Protein AF-A0A954G7T2-F1 (afdb_monomer)

Foldseek 3Di:
DDDDDDDDDDDPPPPPPPPPPDDDPVNVVVVCVVVVVVVVVCVPVVVVVVVVVVVVVVVVQQVVLVVLVVVCCVVCVCCAAPAVAVDADPVRHRPCPPVDLKAKEFQQQLLLLVVVVPVCSQFPDDPVDPDDDDTHGYGNSNPPDNVSCCVRFHDPVQKAWQAKDFFPAADPQQFKTAHDQVRQCDPPGPVNRHALVSVLVVLAPPSFFKWKWWAFPVSPDIDIATFGSVQADRVGRMGGRVHHDDPPNRVNGTGMMIIITGRPPGGDMDMYRDD

pLDDT: mean 79.11, std 13.38, range [41.59, 96.44]

Secondary structure (DSSP, 8-state):
---------------------PPPHHHHHHHHHHHHHHHHHHHHHHHHHHHHHHHHHHHHHHHHHHHHHHHHHHH-HIIIII-SS-PBPTTSSBGGGTT-SEEEE-HHHHHHHHTT-SS-TTEE---S-SS---PEEEE-TT--SHHHHHHHHS-GGGEEEEEEE--SEE-TTSSEEE--HHHHTSTT-TT----HHHHHHHHHH-TT-EEEEEEETTSS-EEEEEE-GGGB-TTT-EEE-SSPPPSSSTTSSEEEEEEEEE--S----EEEE--

Structure (mmCIF, N/CA/C/O backbone):
data_AF-A0A954G7T2-F1
#
_entry.id   AF-A0A954G7T2-F1
#
loop_
_atom_site.group_PDB
_atom_site.id
_atom_site.type_symbol
_atom_site.label_atom_id
_atom_site.label_alt_id
_atom_site.label_comp_id
_atom_site.label_asym_id
_atom_site.label_entity_id
_atom_site.label_seq_id
_atom_site.pdbx_PDB_ins_code
_atom_site.Cartn_x
_atom_site.Cartn_y
_atom_site.Cartn_z
_atom_site.occupancy
_atom_site.B_iso_or_equiv
_atom_site.auth_seq_id
_atom_site.auth_comp_id
_atom_site.auth_asym_id
_atom_site.auth_atom_id
_atom_site.pdbx_PDB_model_num
ATOM 1 N N . MET A 1 1 ? -83.497 -25.765 69.767 1.00 42.62 1 MET A N 1
ATOM 2 C CA . MET A 1 1 ? -82.764 -25.225 68.600 1.00 42.62 1 MET A CA 1
ATOM 3 C C . MET A 1 1 ? -81.926 -24.055 69.086 1.00 42.62 1 MET A C 1
ATOM 5 O O . MET A 1 1 ? -82.494 -23.096 69.586 1.00 42.62 1 MET A O 1
ATOM 9 N N . LYS A 1 2 ? -80.597 -24.198 69.088 1.00 41.59 2 LYS A N 1
ATOM 10 C CA . LYS A 1 2 ? -79.655 -23.248 69.698 1.00 41.59 2 LYS A CA 1
ATOM 11 C C . LYS A 1 2 ? -78.834 -22.627 68.569 1.00 41.59 2 LYS A C 1
ATOM 13 O O . LYS A 1 2 ? -78.075 -23.326 67.907 1.00 41.59 2 LYS A O 1
ATOM 18 N N . THR A 1 3 ? -79.068 -21.351 68.300 1.00 44.88 3 THR A N 1
ATOM 19 C CA . THR A 1 3 ? -78.442 -20.581 67.223 1.00 44.88 3 THR A CA 1
ATOM 20 C C . THR A 1 3 ? -76.996 -20.260 67.602 1.00 44.88 3 THR A C 1
ATOM 22 O O . THR A 1 3 ? -76.744 -19.597 68.606 1.00 44.88 3 THR A O 1
ATOM 25 N N . VAL A 1 4 ? -76.038 -20.753 66.816 1.00 52.38 4 VAL A N 1
ATOM 26 C CA . VAL A 1 4 ? -74.609 -20.445 66.958 1.00 52.38 4 VAL A CA 1
ATOM 27 C C . VAL A 1 4 ? -74.318 -19.167 66.171 1.00 52.38 4 VAL A C 1
ATOM 29 O O . VAL A 1 4 ? -74.405 -19.149 64.947 1.00 52.38 4 VAL A O 1
ATOM 32 N N . HIS A 1 5 ? -73.991 -18.083 66.875 1.00 47.28 5 HIS A N 1
ATOM 33 C CA . HIS A 1 5 ? -73.471 -16.849 66.284 1.00 47.28 5 HIS A CA 1
ATOM 34 C C . HIS A 1 5 ? -71.939 -16.907 66.263 1.00 47.28 5 HIS A C 1
ATOM 36 O O . HIS A 1 5 ? -71.280 -16.739 67.289 1.00 47.28 5 HIS A O 1
ATOM 42 N N . LEU A 1 6 ? -71.371 -17.162 65.084 1.00 48.41 6 LEU A N 1
ATOM 43 C CA . LEU A 1 6 ? -69.937 -17.056 64.825 1.00 48.41 6 LEU A CA 1
ATOM 44 C C . LEU A 1 6 ? -69.561 -15.577 64.676 1.00 48.41 6 LEU A C 1
ATOM 46 O O . LEU A 1 6 ? -69.878 -14.934 63.680 1.00 48.41 6 LEU A O 1
ATOM 50 N N . LYS A 1 7 ? -68.871 -15.036 65.683 1.00 48.25 7 LYS A N 1
ATOM 51 C CA . LYS A 1 7 ? -68.245 -13.712 65.628 1.00 48.25 7 LYS A CA 1
ATOM 52 C C . LYS A 1 7 ? -66.913 -13.835 64.883 1.00 48.25 7 LYS A C 1
ATOM 54 O O . LYS A 1 7 ? -65.897 -14.178 65.482 1.00 48.25 7 LYS A O 1
ATOM 59 N N . THR A 1 8 ? -66.907 -13.570 63.580 1.00 54.00 8 THR A N 1
ATOM 60 C CA . THR A 1 8 ? -65.674 -13.422 62.793 1.00 54.00 8 THR A CA 1
ATOM 61 C C . THR A 1 8 ? -64.919 -12.179 63.256 1.00 54.00 8 THR A C 1
ATOM 63 O O . THR A 1 8 ? -65.325 -11.046 62.998 1.00 54.00 8 THR A O 1
ATOM 66 N N . ARG A 1 9 ? -63.818 -12.389 63.983 1.00 44.88 9 ARG A N 1
ATOM 67 C CA . ARG A 1 9 ? -62.862 -11.342 64.350 1.00 44.88 9 ARG A CA 1
ATOM 68 C C . ARG A 1 9 ? -62.017 -11.023 63.115 1.00 44.88 9 ARG A C 1
ATOM 70 O O . ARG A 1 9 ? -61.135 -11.796 62.761 1.00 44.88 9 ARG A O 1
ATOM 77 N N . ILE A 1 10 ? -62.306 -9.906 62.455 1.00 50.78 10 ILE A N 1
ATOM 78 C CA . ILE A 1 10 ? -61.437 -9.344 61.417 1.00 50.78 10 ILE A CA 1
ATOM 79 C C . ILE A 1 10 ? -60.233 -8.736 62.141 1.00 50.78 10 ILE A C 1
ATOM 81 O O . ILE A 1 10 ? -60.340 -7.683 62.767 1.00 50.78 10 ILE A O 1
ATOM 85 N N . THR A 1 11 ? -59.101 -9.432 62.117 1.00 54.56 11 THR A N 1
ATOM 86 C CA . THR A 1 11 ? -57.809 -8.853 62.495 1.00 54.56 11 THR A CA 1
ATOM 87 C C . THR A 1 11 ? -57.348 -7.992 61.316 1.00 54.56 11 THR A C 1
ATOM 89 O O . THR A 1 11 ? -57.251 -8.530 60.212 1.00 54.56 11 THR A O 1
ATOM 92 N N . PRO A 1 12 ? -57.083 -6.683 61.476 1.00 48.34 12 PRO A N 1
ATOM 93 C CA . PRO A 1 12 ? -56.478 -5.913 60.401 1.00 48.34 12 PRO A CA 1
ATOM 94 C C . PRO A 1 12 ? -55.092 -6.499 60.133 1.00 48.34 12 PRO A C 1
ATOM 96 O O . PRO A 1 12 ? -54.294 -6.662 61.058 1.00 48.34 12 PRO A O 1
ATOM 99 N N . ALA A 1 13 ? -54.835 -6.860 58.876 1.00 54.88 13 ALA A N 1
ATOM 100 C CA . ALA A 1 13 ? -53.511 -7.221 58.405 1.00 54.88 13 ALA A CA 1
ATOM 101 C C . ALA A 1 13 ? -52.585 -6.038 58.698 1.00 54.88 13 ALA A C 1
ATOM 103 O O . ALA A 1 13 ? -52.633 -5.010 58.023 1.00 54.88 13 ALA A O 1
ATOM 104 N N . GLY A 1 14 ? -51.804 -6.163 59.771 1.00 49.12 14 GLY A N 1
ATOM 105 C CA . GLY A 1 14 ? -50.733 -5.237 60.073 1.00 49.12 14 GLY A CA 1
ATOM 106 C C . GLY A 1 14 ? -49.831 -5.181 58.853 1.00 49.12 14 GLY A C 1
ATOM 107 O O . GLY A 1 14 ? -49.291 -6.203 58.430 1.00 49.12 14 GLY A O 1
ATOM 108 N N . LEU A 1 15 ? -49.724 -3.990 58.271 1.00 52.75 15 LEU A N 1
ATOM 109 C CA . LEU A 1 15 ? -48.682 -3.638 57.327 1.00 52.75 15 LEU A CA 1
ATOM 110 C C . LEU A 1 15 ? -47.365 -4.093 57.968 1.00 52.75 15 LEU A C 1
ATOM 112 O O . LEU A 1 15 ? -46.945 -3.512 58.970 1.00 52.75 15 LEU A O 1
ATOM 116 N N . LEU A 1 16 ? -46.758 -5.170 57.462 1.00 52.28 16 LEU A N 1
ATOM 117 C CA . LEU A 1 16 ? -45.399 -5.537 57.837 1.00 52.28 16 LEU A CA 1
ATOM 118 C C . LEU A 1 16 ? -44.517 -4.385 57.362 1.00 52.28 16 LEU A C 1
ATOM 120 O O . LEU A 1 16 ? -44.085 -4.341 56.213 1.00 52.28 16 LEU A O 1
ATOM 124 N N . VAL A 1 17 ? -44.309 -3.405 58.240 1.00 61.91 17 VAL A N 1
ATOM 125 C CA . VAL A 1 17 ? -43.246 -2.425 58.100 1.00 61.91 17 VAL A CA 1
ATOM 126 C C . VAL A 1 17 ? -41.976 -3.246 58.201 1.00 61.91 17 VAL A C 1
ATOM 128 O O . VAL A 1 17 ? -41.525 -3.579 59.294 1.00 61.91 17 VAL A O 1
ATOM 131 N N . VAL A 1 18 ? -41.445 -3.644 57.046 1.00 66.94 18 VAL A N 1
ATOM 132 C CA . VAL A 1 18 ? -40.081 -4.146 56.952 1.00 66.94 18 VAL A CA 1
ATOM 133 C C . VAL A 1 18 ? -39.222 -3.045 57.570 1.00 66.94 18 VAL A C 1
ATOM 135 O O . VAL A 1 18 ? -39.246 -1.920 57.054 1.00 66.94 18 VAL A O 1
ATOM 138 N N . PRO A 1 19 ? -38.542 -3.292 58.702 1.00 57.53 19 PRO A N 1
ATOM 139 C CA . PRO A 1 19 ? -37.684 -2.283 59.286 1.00 57.53 19 PRO A CA 1
ATOM 140 C C . PRO A 1 19 ? -36.652 -1.923 58.222 1.00 57.53 19 PRO A C 1
ATOM 142 O O . PRO A 1 19 ? -35.908 -2.780 57.749 1.00 57.53 19 PRO A O 1
ATOM 145 N N . ARG A 1 20 ? -36.651 -0.658 57.791 1.00 62.62 20 ARG A N 1
ATOM 146 C CA . ARG A 1 20 ? -35.566 -0.116 56.979 1.00 62.62 20 ARG A CA 1
ATOM 147 C C . ARG A 1 20 ? -34.357 -0.048 57.899 1.00 62.62 20 ARG A C 1
ATOM 149 O O . ARG A 1 20 ? -34.166 0.942 58.599 1.00 62.62 20 ARG A O 1
ATOM 156 N N . THR A 1 21 ? -33.601 -1.136 57.967 1.00 69.19 21 THR A N 1
ATOM 157 C CA . THR A 1 21 ? -32.281 -1.161 58.585 1.00 69.19 21 THR A CA 1
ATOM 158 C C . THR A 1 21 ? -31.445 -0.100 57.881 1.00 69.19 21 THR A C 1
ATOM 160 O O . THR A 1 21 ? -31.192 -0.190 56.681 1.00 69.19 21 THR A O 1
ATOM 163 N N . GLY A 1 22 ? -31.116 0.971 58.605 1.00 74.56 22 GLY A N 1
ATOM 164 C CA . GLY A 1 22 ? -30.231 2.012 58.103 1.00 74.56 22 GLY A CA 1
ATOM 165 C C . GLY A 1 22 ? -28.867 1.408 57.786 1.00 74.56 22 GLY A C 1
ATOM 166 O O . GLY A 1 22 ? -28.360 0.597 58.557 1.00 74.56 22 GLY A O 1
ATOM 167 N N . VAL A 1 23 ? -28.296 1.792 56.648 1.00 81.50 23 VAL A N 1
ATOM 168 C CA . VAL A 1 23 ? -26.938 1.394 56.269 1.00 81.50 23 VAL A CA 1
ATOM 169 C C . VAL A 1 23 ? -25.963 2.138 57.174 1.00 81.50 23 VAL A C 1
ATOM 171 O O . VAL A 1 23 ? -26.084 3.352 57.363 1.00 81.50 23 VAL A O 1
ATOM 174 N N . THR A 1 24 ? -25.008 1.425 57.762 1.00 90.62 24 THR A N 1
ATOM 175 C CA . THR A 1 24 ? -23.998 2.060 58.610 1.00 90.62 24 THR A CA 1
ATOM 176 C C . THR A 1 24 ? -23.002 2.844 57.752 1.00 90.62 24 THR A C 1
ATOM 178 O O . THR A 1 24 ? -22.679 2.454 56.630 1.00 90.62 24 THR A O 1
ATOM 181 N N . LEU A 1 25 ? -22.459 3.945 58.285 1.00 88.12 25 LEU A N 1
ATOM 182 C CA . LEU A 1 25 ? -21.412 4.728 57.609 1.00 88.12 25 LEU A CA 1
ATOM 183 C C . LEU A 1 25 ? -20.238 3.835 57.160 1.00 88.12 25 LEU A C 1
ATOM 185 O O . LEU A 1 25 ? -19.656 4.055 56.101 1.00 88.12 25 LEU A O 1
ATOM 189 N N . MET A 1 26 ? -19.916 2.805 57.949 1.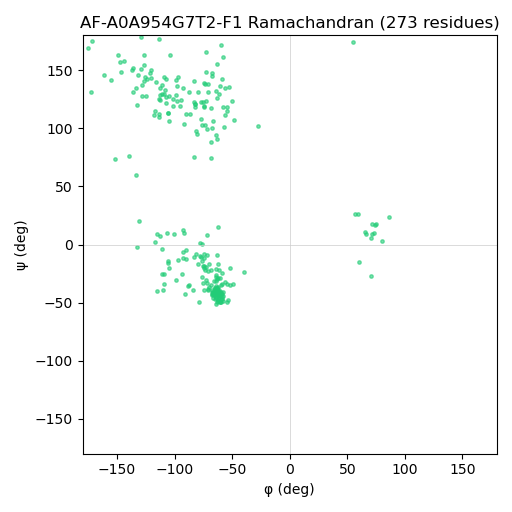00 92.31 26 MET A N 1
ATOM 190 C CA . MET A 1 26 ? -18.818 1.886 57.661 1.00 92.31 26 MET A CA 1
ATOM 191 C C . MET A 1 26 ? -19.114 0.957 56.477 1.00 92.31 26 MET A C 1
ATOM 193 O O . MET A 1 26 ? -18.224 0.730 55.664 1.00 92.31 26 MET A O 1
ATOM 197 N N . GLU A 1 27 ? -20.349 0.469 56.323 1.00 91.75 27 GLU A N 1
ATOM 198 C CA . GLU A 1 27 ? -20.760 -0.311 55.142 1.00 91.75 27 GLU A CA 1
ATOM 199 C C . GLU A 1 27 ? -20.686 0.529 53.862 1.00 91.75 27 GLU A C 1
ATOM 201 O O . GLU A 1 27 ? -20.220 0.052 52.824 1.00 91.75 27 GLU A O 1
ATOM 206 N N . VAL A 1 28 ? -21.078 1.806 53.932 1.00 92.81 28 VAL A N 1
ATOM 207 C CA . VAL A 1 28 ? -20.941 2.732 52.796 1.00 92.81 28 VAL A CA 1
ATOM 208 C C . VAL A 1 28 ? -19.467 2.994 52.487 1.00 92.81 28 VAL A C 1
ATOM 210 O O . VAL A 1 28 ? -19.055 2.907 51.336 1.00 92.81 28 VAL A O 1
ATOM 213 N N . LEU A 1 29 ? -18.638 3.254 53.498 1.00 93.88 29 LEU A N 1
ATOM 214 C CA . LEU A 1 29 ? -17.207 3.494 53.292 1.00 93.88 29 LEU A CA 1
ATOM 215 C C . LEU A 1 29 ? -16.485 2.264 52.731 1.00 93.88 29 LEU A C 1
ATOM 217 O O . LEU A 1 29 ? -15.680 2.403 51.812 1.00 93.88 29 LEU A O 1
ATOM 221 N N . MET A 1 30 ? -16.797 1.061 53.221 1.00 95.25 30 MET A N 1
ATOM 222 C CA . MET A 1 30 ? -16.225 -0.176 52.686 1.00 95.25 30 MET A CA 1
ATOM 223 C C . MET A 1 30 ? -16.703 -0.450 51.257 1.00 95.25 30 MET A C 1
ATOM 225 O O . MET A 1 30 ? -15.890 -0.809 50.407 1.00 95.25 30 MET A O 1
ATOM 229 N N . SER A 1 31 ? -17.989 -0.239 50.956 1.00 94.06 31 SER A N 1
ATOM 230 C CA . SER A 1 31 ? -18.510 -0.436 49.595 1.00 94.06 31 SER A CA 1
ATOM 231 C C . SER A 1 31 ? -17.923 0.564 48.597 1.00 94.06 31 SER A C 1
ATOM 233 O O . SER A 1 31 ? -17.493 0.154 47.519 1.00 94.06 31 SER A O 1
ATOM 235 N N . VAL A 1 32 ? -17.798 1.844 48.966 1.00 94.38 32 VAL A N 1
ATOM 236 C CA . VAL A 1 32 ? -17.135 2.856 48.130 1.00 94.38 32 VAL A CA 1
ATOM 237 C C . VAL A 1 32 ? -15.653 2.535 47.962 1.00 94.38 32 VAL A C 1
ATOM 239 O O . VAL A 1 32 ? -15.151 2.634 46.848 1.00 94.38 32 VAL A O 1
ATOM 242 N N . MET A 1 33 ? -14.949 2.094 49.007 1.00 96.06 33 MET A N 1
ATOM 243 C CA . MET A 1 33 ? -13.540 1.697 48.905 1.00 96.06 33 MET A CA 1
ATOM 244 C C . MET A 1 33 ? -13.347 0.536 47.920 1.00 96.06 33 MET A C 1
ATOM 246 O O . MET A 1 33 ? -12.518 0.631 47.015 1.00 96.06 33 MET A O 1
ATOM 250 N N . ILE A 1 34 ? -14.135 -0.535 48.053 1.00 95.19 34 ILE A N 1
ATOM 251 C CA . ILE A 1 34 ? -14.049 -1.712 47.176 1.00 95.19 34 ILE A CA 1
ATOM 252 C C . ILE A 1 34 ? -14.413 -1.333 45.734 1.00 95.19 34 ILE A C 1
ATOM 254 O O . ILE A 1 34 ? -13.697 -1.699 44.799 1.00 95.19 34 ILE A O 1
ATOM 258 N N . MET A 1 35 ? -15.471 -0.539 45.544 1.00 95.62 35 MET A N 1
ATOM 259 C CA . MET A 1 35 ? -15.866 -0.038 44.227 1.00 95.62 35 MET A CA 1
ATOM 260 C C . MET A 1 35 ? -14.772 0.838 43.604 1.00 95.62 35 MET A C 1
ATOM 262 O O . MET A 1 35 ? -14.458 0.675 42.428 1.00 95.62 35 MET A O 1
ATOM 266 N N . SER A 1 36 ? -14.149 1.723 44.387 1.00 95.50 36 SER A N 1
ATOM 267 C CA . SER A 1 36 ? -13.082 2.619 43.921 1.00 95.50 36 SER A CA 1
ATOM 268 C C . SER A 1 36 ? -11.873 1.832 43.420 1.00 95.50 36 SER A C 1
ATOM 270 O O . SER A 1 36 ? -11.357 2.115 42.342 1.00 95.50 36 SER A O 1
ATOM 272 N N . ILE A 1 37 ? -11.451 0.799 44.157 1.00 95.62 37 ILE A N 1
ATOM 273 C CA . ILE A 1 37 ? -10.335 -0.069 43.756 1.00 95.62 37 ILE A CA 1
ATOM 274 C C . ILE A 1 37 ? -10.666 -0.813 42.455 1.00 95.62 37 ILE A C 1
ATOM 276 O O . ILE A 1 37 ? -9.824 -0.891 41.556 1.00 95.62 37 ILE A O 1
ATOM 280 N N . GLY A 1 38 ? -11.896 -1.322 42.329 1.00 94.88 38 GLY A N 1
ATOM 281 C CA . GLY A 1 38 ? -12.371 -1.987 41.116 1.00 94.88 38 GLY A CA 1
ATOM 282 C C . GLY A 1 38 ? -12.382 -1.058 39.899 1.00 94.88 38 GLY A C 1
ATOM 283 O O . GLY A 1 38 ? -11.832 -1.407 38.855 1.00 94.88 38 GLY A O 1
ATOM 284 N N . VAL A 1 39 ? -12.938 0.149 40.041 1.00 95.81 39 VAL A N 1
ATOM 285 C CA . VAL A 1 39 ? -13.032 1.137 38.953 1.00 95.81 39 VAL A CA 1
ATOM 286 C C . VAL A 1 39 ? -11.651 1.635 38.523 1.00 95.81 39 VAL A C 1
ATOM 288 O O . VAL A 1 39 ? -11.386 1.694 37.326 1.00 95.81 39 VAL A O 1
ATOM 291 N N . VAL A 1 40 ? -10.743 1.932 39.459 1.00 95.88 40 VAL A N 1
ATOM 292 C CA . VAL A 1 40 ? -9.376 2.391 39.133 1.00 95.88 40 VAL A CA 1
ATOM 293 C C . VAL A 1 40 ? -8.574 1.296 38.416 1.00 95.88 40 VAL A C 1
ATOM 295 O O . VAL A 1 40 ? -7.823 1.571 37.475 1.00 95.88 40 VAL A O 1
ATOM 298 N N . SER A 1 41 ? -8.769 0.037 38.811 1.00 93.94 41 SER A N 1
ATOM 299 C CA . SER A 1 41 ? -8.126 -1.111 38.165 1.00 93.94 41 SER A CA 1
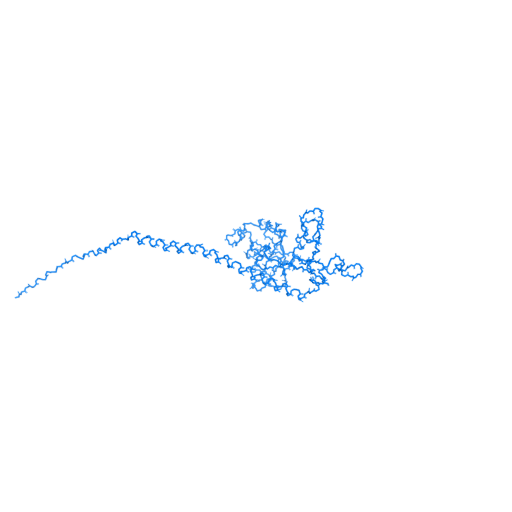ATOM 300 C C . SER A 1 41 ? -8.650 -1.325 36.737 1.00 93.94 41 SER A C 1
ATOM 302 O O . SER A 1 41 ? -7.861 -1.526 35.817 1.00 93.94 41 SER A O 1
ATOM 304 N N . LEU A 1 42 ? -9.963 -1.204 36.507 1.00 94.69 42 LEU A N 1
ATOM 305 C CA . LEU A 1 42 ? -10.557 -1.285 35.164 1.00 94.69 42 LEU A CA 1
ATOM 306 C C . LEU A 1 42 ? -10.136 -0.109 34.273 1.00 94.69 42 LEU A C 1
ATOM 308 O O . LEU A 1 42 ? -9.773 -0.310 33.114 1.00 94.69 42 LEU A O 1
ATOM 312 N N . ALA A 1 43 ? -10.120 1.103 34.832 1.00 95.19 43 ALA A N 1
ATOM 313 C CA . ALA A 1 43 ? -9.733 2.321 34.127 1.00 95.19 43 ALA A CA 1
ATOM 314 C C . ALA A 1 43 ? -8.273 2.298 33.648 1.00 95.19 43 ALA A C 1
ATOM 316 O O . ALA A 1 43 ? -7.957 2.917 32.637 1.00 95.19 43 ALA A O 1
ATOM 317 N N . SER A 1 44 ? -7.387 1.576 34.341 1.00 95.69 44 SER A N 1
ATOM 318 C CA . SER A 1 44 ? -5.979 1.434 33.949 1.00 95.69 44 SER A CA 1
ATOM 319 C C . SER A 1 44 ? -5.727 0.229 33.041 1.00 95.69 44 SER A C 1
ATOM 321 O O . SER A 1 44 ? -5.009 0.348 32.048 1.00 95.69 44 SER A O 1
ATOM 323 N N . LEU A 1 45 ? -6.331 -0.928 33.325 1.00 95.19 45 LEU A N 1
ATOM 324 C CA . LEU A 1 45 ? -6.094 -2.146 32.545 1.00 95.19 45 LEU A CA 1
ATOM 325 C C . LEU A 1 45 ? -6.723 -2.095 31.151 1.00 95.19 45 LEU A C 1
ATOM 327 O O . LEU A 1 45 ? -6.141 -2.641 30.212 1.00 95.19 45 LEU A O 1
ATOM 331 N N . PHE A 1 46 ? -7.870 -1.430 30.992 1.00 96.06 46 PHE A N 1
ATOM 332 C CA . PHE A 1 46 ? -8.554 -1.366 29.702 1.00 96.06 46 PHE A CA 1
ATOM 333 C C . PHE A 1 46 ? -7.733 -0.620 28.629 1.00 96.06 46 PHE A C 1
ATOM 335 O O . PHE A 1 46 ? -7.455 -1.222 27.587 1.00 96.06 46 PHE A O 1
ATOM 342 N N . PRO A 1 47 ? -7.224 0.607 28.866 1.00 94.50 47 PRO A N 1
ATOM 343 C CA . PRO A 1 47 ? -6.356 1.277 27.896 1.00 94.50 47 PRO A CA 1
ATOM 344 C C . PRO A 1 47 ? -5.060 0.508 27.611 1.00 94.50 47 PRO A C 1
ATOM 346 O O . PRO A 1 47 ? -4.632 0.421 26.460 1.00 94.50 47 PRO A O 1
ATOM 349 N N . ILE A 1 48 ? -4.447 -0.099 28.636 1.00 95.88 48 ILE A N 1
ATOM 350 C CA . ILE A 1 48 ? -3.221 -0.895 28.465 1.00 95.88 48 ILE A CA 1
ATOM 351 C C . ILE A 1 48 ? -3.484 -2.113 27.572 1.00 95.88 48 ILE A C 1
ATOM 353 O O . ILE A 1 48 ? -2.660 -2.439 26.716 1.00 95.88 48 ILE A O 1
ATOM 357 N N . SER A 1 49 ? -4.629 -2.777 27.744 1.00 95.94 49 SER A N 1
ATOM 358 C CA . SER A 1 49 ? -5.029 -3.913 26.913 1.00 95.94 49 SER A CA 1
ATOM 359 C C . SER A 1 49 ? -5.183 -3.510 25.444 1.00 95.94 49 SER A C 1
ATOM 361 O O . SER A 1 49 ? -4.651 -4.201 24.575 1.00 95.94 49 SER A O 1
ATOM 363 N N . ILE A 1 50 ? -5.803 -2.356 25.167 1.00 96.44 50 ILE A N 1
ATOM 364 C CA . ILE A 1 50 ? -5.949 -1.830 23.801 1.00 96.44 50 ILE A CA 1
ATOM 365 C C . ILE A 1 50 ? -4.582 -1.536 23.177 1.00 96.44 50 ILE A C 1
ATOM 367 O O . ILE A 1 50 ? -4.310 -1.979 22.061 1.00 96.44 50 ILE A O 1
ATOM 371 N N . LEU A 1 51 ? -3.692 -0.841 23.895 1.00 94.75 51 LEU A N 1
ATOM 372 C CA . LEU A 1 51 ? -2.355 -0.517 23.385 1.00 94.75 51 LEU A CA 1
ATOM 373 C C . LEU A 1 51 ? -1.544 -1.776 23.058 1.00 94.75 51 LEU A C 1
ATOM 375 O O . LEU A 1 51 ? -0.883 -1.829 22.020 1.00 94.75 51 LEU A O 1
ATOM 379 N N . ARG A 1 52 ? -1.630 -2.808 23.905 1.00 92.81 52 ARG A N 1
ATOM 380 C CA . ARG A 1 52 ? -0.993 -4.107 23.643 1.00 92.81 52 ARG A CA 1
ATOM 381 C C . ARG A 1 52 ? -1.594 -4.813 22.430 1.00 92.81 52 ARG A C 1
ATOM 383 O O . ARG A 1 52 ? -0.845 -5.403 21.659 1.00 92.81 52 ARG A O 1
ATOM 390 N N . GLY A 1 53 ? -2.910 -4.725 22.240 1.00 94.00 53 GLY A N 1
ATOM 391 C CA . GLY A 1 53 ? -3.585 -5.248 21.050 1.00 94.00 53 GLY A CA 1
ATOM 392 C C . GLY A 1 53 ? -3.070 -4.592 19.769 1.00 94.00 53 GLY A C 1
ATOM 393 O O . GLY A 1 53 ? -2.642 -5.287 18.852 1.00 94.00 53 GLY A O 1
ATOM 394 N N . VAL A 1 54 ? -3.004 -3.257 19.743 1.00 90.00 54 VAL A N 1
ATOM 395 C CA . VAL A 1 54 ? -2.454 -2.509 18.601 1.00 90.00 54 VAL A CA 1
ATOM 396 C C . VAL A 1 54 ? -1.010 -2.929 18.323 1.00 90.00 54 VAL A C 1
ATOM 398 O O . VAL A 1 54 ? -0.679 -3.244 17.184 1.00 90.00 54 VAL A O 1
ATOM 401 N N . GLN A 1 55 ? -0.154 -2.986 19.349 1.00 90.19 55 GLN A N 1
ATOM 402 C CA . GLN A 1 55 ? 1.242 -3.418 19.203 1.00 90.19 55 GLN A CA 1
ATOM 403 C C . GLN A 1 55 ? 1.369 -4.833 18.623 1.00 90.19 55 GLN A C 1
ATOM 405 O O . GLN A 1 55 ? 2.220 -5.059 17.763 1.00 90.19 55 GLN A O 1
ATOM 410 N N . ALA A 1 56 ? 0.521 -5.770 19.054 1.00 92.25 56 ALA A N 1
ATOM 411 C CA . ALA A 1 56 ? 0.515 -7.135 18.534 1.00 92.25 56 ALA A CA 1
ATOM 412 C C . ALA A 1 56 ? 0.161 -7.179 17.037 1.00 92.25 56 ALA A C 1
ATOM 414 O O . ALA A 1 56 ? 0.829 -7.876 16.267 1.00 92.25 56 ALA A O 1
ATOM 415 N N . THR A 1 57 ? -0.821 -6.384 16.600 1.00 90.12 57 THR A N 1
ATOM 416 C CA . THR A 1 57 ? -1.152 -6.237 15.175 1.00 90.12 57 THR A CA 1
ATOM 417 C C . THR A 1 57 ? 0.027 -5.666 14.392 1.00 90.12 57 THR A C 1
ATOM 419 O O . THR A 1 57 ? 0.417 -6.241 13.376 1.00 90.12 57 THR A O 1
ATOM 422 N N . LYS A 1 58 ? 0.677 -4.606 14.901 1.00 86.62 58 LYS A N 1
ATOM 423 C CA . LYS A 1 58 ? 1.856 -4.010 14.245 1.00 86.62 58 LYS A CA 1
ATOM 424 C C . LYS A 1 58 ? 2.988 -5.023 14.070 1.00 86.62 58 LYS A C 1
ATOM 426 O O . LYS A 1 58 ? 3.608 -5.078 13.013 1.00 86.62 58 LYS A O 1
ATOM 431 N N . LEU A 1 59 ? 3.250 -5.835 15.094 1.00 89.12 59 LEU A N 1
ATOM 432 C CA . LEU A 1 59 ? 4.304 -6.852 15.063 1.00 89.12 59 LEU A CA 1
ATOM 433 C C . LEU A 1 59 ? 3.980 -7.966 14.061 1.00 89.12 59 LEU A C 1
ATOM 435 O O . LEU A 1 59 ? 4.863 -8.414 13.327 1.00 89.12 59 LEU A O 1
ATOM 439 N N . THR A 1 60 ? 2.711 -8.367 13.983 1.00 91.31 60 THR A N 1
ATOM 440 C CA . THR A 1 60 ? 2.241 -9.344 12.995 1.00 91.31 60 THR A CA 1
ATOM 441 C C . THR A 1 60 ? 2.427 -8.804 11.577 1.00 91.31 60 THR A C 1
ATOM 443 O O . THR A 1 60 ? 3.070 -9.457 10.758 1.00 91.31 60 THR A O 1
ATOM 446 N N . ASN A 1 61 ? 1.984 -7.573 11.307 1.00 88.06 61 ASN A N 1
ATOM 447 C CA . ASN A 1 61 ? 2.114 -6.932 9.993 1.00 88.06 61 ASN A CA 1
ATOM 448 C C . ASN A 1 61 ? 3.583 -6.730 9.584 1.00 88.06 61 ASN A C 1
ATOM 450 O O . ASN A 1 61 ? 3.955 -6.991 8.439 1.00 88.06 61 ASN A O 1
ATOM 454 N N . ALA A 1 62 ? 4.449 -6.346 10.526 1.00 84.81 62 ALA A N 1
ATOM 455 C CA . ALA A 1 62 ? 5.890 -6.253 10.292 1.00 84.81 62 ALA A CA 1
ATOM 456 C C . ALA A 1 62 ? 6.517 -7.621 9.969 1.00 84.81 62 ALA A C 1
ATOM 458 O O . ALA A 1 62 ? 7.396 -7.720 9.113 1.00 84.81 62 ALA A O 1
ATOM 459 N N . THR A 1 63 ? 6.041 -8.688 10.614 1.00 89.44 63 THR A N 1
ATOM 460 C CA . THR A 1 63 ? 6.501 -10.055 10.342 1.00 89.44 63 THR A CA 1
ATOM 461 C C . THR A 1 63 ? 6.080 -10.513 8.943 1.00 89.44 63 THR A C 1
ATOM 463 O O . THR A 1 63 ? 6.893 -11.089 8.225 1.00 89.44 63 THR A O 1
ATOM 466 N N . VAL A 1 64 ? 4.856 -10.193 8.506 1.00 89.38 64 VAL A N 1
ATOM 467 C CA . VAL A 1 64 ? 4.407 -10.462 7.127 1.00 89.38 64 VAL A CA 1
ATOM 468 C C . VAL A 1 64 ? 5.272 -9.710 6.112 1.00 89.38 64 VAL A C 1
ATOM 470 O O . VAL A 1 64 ? 5.705 -10.308 5.131 1.00 89.38 64 VAL A O 1
ATOM 473 N N . LEU A 1 65 ? 5.593 -8.429 6.347 1.00 86.19 65 LEU A N 1
ATOM 474 C CA . LEU A 1 65 ? 6.504 -7.693 5.456 1.00 86.19 65 LEU A CA 1
ATOM 475 C C . LEU A 1 65 ? 7.872 -8.336 5.355 1.00 86.19 65 LEU A C 1
ATOM 477 O O . LEU A 1 65 ? 8.431 -8.393 4.265 1.00 86.19 65 LEU A O 1
ATOM 481 N N . ARG A 1 66 ? 8.409 -8.809 6.478 1.00 87.06 66 ARG A N 1
ATOM 482 C CA . ARG A 1 66 ? 9.685 -9.509 6.475 1.00 87.06 66 ARG A CA 1
ATOM 483 C C . ARG A 1 66 ? 9.628 -10.746 5.577 1.00 87.06 66 ARG A C 1
ATOM 485 O O . ARG A 1 66 ? 10.521 -10.908 4.755 1.00 87.06 66 ARG A O 1
ATOM 492 N N . TYR A 1 67 ? 8.590 -11.575 5.691 1.00 90.00 67 TYR A N 1
ATOM 493 C CA . TYR A 1 67 ? 8.440 -12.747 4.823 1.00 90.00 67 TYR A CA 1
ATOM 494 C C . TYR A 1 67 ? 8.265 -12.369 3.349 1.00 90.00 67 TYR A C 1
ATOM 496 O O . TYR A 1 67 ? 8.857 -13.012 2.488 1.00 90.00 67 TYR A O 1
ATOM 504 N N . ASN A 1 68 ? 7.517 -11.304 3.050 1.00 85.62 68 ASN A N 1
ATOM 505 C CA . ASN A 1 68 ? 7.391 -10.796 1.682 1.00 85.62 68 ASN A CA 1
ATOM 506 C C . ASN A 1 68 ? 8.745 -10.325 1.130 1.00 85.62 68 ASN A C 1
ATOM 508 O O . ASN A 1 68 ? 9.070 -10.615 -0.018 1.00 85.62 68 ASN A O 1
ATOM 512 N N . ALA A 1 69 ? 9.544 -9.635 1.947 1.00 84.56 69 ALA A N 1
ATOM 513 C CA . ALA A 1 69 ? 10.885 -9.193 1.581 1.00 84.56 69 ALA A CA 1
ATOM 514 C C . ALA A 1 69 ? 11.832 -10.378 1.338 1.00 84.56 69 ALA A C 1
ATOM 516 O O . ALA A 1 69 ? 12.536 -10.393 0.333 1.00 84.56 69 ALA A O 1
ATOM 517 N N . GLU A 1 70 ? 11.826 -11.380 2.223 1.00 87.56 70 GLU A N 1
ATOM 518 C CA . GLU A 1 70 ? 12.609 -12.614 2.068 1.00 87.56 70 GLU A CA 1
ATOM 519 C C . GLU A 1 70 ? 12.212 -13.355 0.779 1.00 87.56 70 GLU A C 1
ATOM 521 O O . GLU A 1 70 ? 13.075 -13.672 -0.036 1.00 87.56 70 GLU A O 1
ATOM 526 N N . ALA A 1 71 ? 10.911 -13.517 0.519 1.00 87.94 71 ALA A N 1
ATOM 527 C CA . ALA A 1 71 ? 10.416 -14.143 -0.706 1.00 87.94 71 ALA A CA 1
ATOM 528 C C . ALA A 1 71 ? 10.810 -13.369 -1.976 1.00 87.94 71 ALA A C 1
ATOM 530 O O . ALA A 1 71 ? 11.110 -13.980 -3.001 1.00 87.94 71 ALA A O 1
ATOM 531 N N . LEU A 1 72 ? 10.835 -12.032 -1.927 1.00 84.38 72 LEU A N 1
ATOM 532 C CA . LEU A 1 72 ? 11.252 -11.215 -3.068 1.00 84.38 72 LEU A CA 1
ATOM 533 C C . LEU A 1 72 ? 12.761 -11.316 -3.313 1.00 84.38 72 LEU A C 1
ATOM 535 O O . LEU A 1 72 ? 13.180 -11.412 -4.467 1.00 84.38 72 LEU A O 1
ATOM 539 N N . ILE A 1 73 ? 13.566 -11.348 -2.243 1.00 85.62 73 ILE A N 1
ATOM 540 C CA . ILE A 1 73 ? 15.014 -11.604 -2.317 1.00 85.62 73 ILE A CA 1
ATOM 541 C C . ILE A 1 73 ? 15.280 -12.959 -2.977 1.00 85.62 73 ILE A C 1
ATOM 543 O O . ILE A 1 73 ? 16.135 -13.034 -3.858 1.00 85.62 73 ILE A O 1
ATOM 547 N N . ASP A 1 74 ? 14.530 -13.996 -2.607 1.00 87.56 74 ASP A N 1
ATOM 548 C CA . ASP A 1 74 ? 14.677 -15.335 -3.182 1.00 87.56 74 ASP A CA 1
ATOM 549 C C . ASP A 1 74 ? 14.195 -15.408 -4.641 1.00 87.56 74 ASP A C 1
ATOM 551 O O . ASP A 1 74 ? 14.808 -16.091 -5.463 1.00 87.56 74 ASP A O 1
ATOM 555 N N . ALA A 1 75 ? 13.121 -14.691 -4.989 1.00 86.25 75 ALA A N 1
ATOM 556 C CA . ALA A 1 75 ? 12.552 -14.697 -6.336 1.00 86.25 75 ALA A CA 1
ATOM 557 C C . ALA A 1 75 ? 13.388 -13.899 -7.349 1.00 86.25 75 ALA A C 1
ATOM 559 O O . ALA A 1 75 ? 13.523 -14.312 -8.502 1.00 86.25 75 ALA A O 1
ATOM 560 N N . ILE A 1 76 ? 13.934 -12.747 -6.942 1.00 81.75 76 ILE A N 1
ATOM 561 C CA . ILE A 1 76 ? 14.667 -11.833 -7.831 1.00 81.75 76 ILE A CA 1
ATOM 562 C C . ILE A 1 76 ? 15.985 -11.377 -7.178 1.00 81.75 76 ILE A C 1
ATOM 564 O O . ILE A 1 76 ? 16.233 -10.177 -7.011 1.00 81.75 76 ILE A O 1
ATOM 568 N N . PRO A 1 77 ? 16.896 -12.313 -6.845 1.00 79.12 77 PRO A N 1
ATOM 569 C CA . PRO A 1 77 ? 18.139 -11.981 -6.152 1.00 79.12 77 PRO A CA 1
ATOM 570 C C . PRO A 1 77 ? 19.028 -11.066 -6.996 1.00 79.12 77 PRO A C 1
ATOM 572 O O . PRO A 1 77 ? 19.761 -10.233 -6.460 1.00 79.12 77 PRO A O 1
ATOM 575 N N . GLN A 1 78 ? 18.942 -11.171 -8.326 1.00 76.62 78 GLN A N 1
ATOM 576 C CA . GLN A 1 78 ? 19.677 -10.301 -9.236 1.00 76.62 78 GLN A CA 1
ATOM 577 C C . GLN A 1 78 ? 19.292 -8.833 -9.038 1.00 76.62 78 GLN A C 1
ATOM 579 O O . GLN A 1 78 ? 20.183 -8.025 -8.815 1.00 76.62 78 GLN A O 1
ATOM 584 N N . ALA A 1 79 ? 17.999 -8.502 -9.019 1.00 76.12 79 ALA A N 1
ATOM 585 C CA . ALA A 1 79 ? 17.519 -7.121 -8.929 1.00 76.12 79 ALA A CA 1
ATOM 586 C C . ALA A 1 79 ? 17.512 -6.542 -7.502 1.00 76.12 79 ALA A C 1
ATOM 588 O O . ALA A 1 79 ? 17.269 -5.358 -7.313 1.00 76.12 79 ALA A O 1
ATOM 589 N N . LEU A 1 80 ? 17.771 -7.342 -6.468 1.00 78.00 80 LEU A N 1
ATOM 590 C CA . LEU A 1 80 ? 17.859 -6.832 -5.094 1.00 78.00 80 LEU A CA 1
ATOM 591 C C . LEU A 1 80 ? 19.284 -6.852 -4.540 1.00 78.00 80 LEU A C 1
ATOM 593 O O . LEU A 1 80 ? 19.704 -5.918 -3.858 1.00 78.00 80 LEU A O 1
ATOM 597 N N . VAL A 1 81 ? 20.055 -7.899 -4.834 1.00 77.31 81 VAL A N 1
ATOM 598 C CA . VAL A 1 81 ? 21.328 -8.184 -4.150 1.00 77.31 81 VAL A CA 1
ATOM 599 C C . VAL A 1 81 ? 22.548 -7.995 -5.049 1.00 77.31 81 VAL A C 1
ATOM 601 O O . VAL A 1 81 ? 23.637 -7.733 -4.540 1.00 77.31 81 VAL A O 1
ATOM 604 N N . PHE A 1 82 ? 22.410 -8.106 -6.371 1.00 71.12 82 PHE A N 1
ATOM 605 C CA . PHE A 1 82 ? 23.572 -8.088 -7.270 1.00 71.12 82 PHE A CA 1
ATOM 606 C C . PHE A 1 82 ? 23.597 -6.890 -8.222 1.00 71.12 82 PHE A C 1
ATOM 608 O O . PHE A 1 82 ? 24.666 -6.313 -8.457 1.00 71.12 82 PHE A O 1
ATOM 615 N N . ASP A 1 83 ? 22.437 -6.518 -8.751 1.00 72.38 83 ASP A N 1
ATOM 616 C CA . ASP A 1 83 ? 22.237 -5.559 -9.830 1.00 72.38 83 ASP A CA 1
ATOM 617 C C . ASP A 1 83 ? 20.865 -4.861 -9.731 1.00 72.38 83 ASP A C 1
ATOM 619 O O . ASP A 1 83 ? 19.946 -5.190 -10.480 1.00 72.38 83 ASP A O 1
ATOM 623 N N . PRO A 1 84 ? 20.684 -3.934 -8.771 1.00 70.69 84 PRO A N 1
ATOM 624 C CA . PRO A 1 84 ? 19.368 -3.394 -8.457 1.00 70.69 84 PRO A CA 1
ATOM 625 C C . PRO A 1 84 ? 18.795 -2.363 -9.433 1.00 70.69 84 PRO A C 1
ATOM 627 O O . PRO A 1 84 ? 17.679 -1.893 -9.219 1.00 70.69 84 PRO A O 1
ATOM 630 N N . ASP A 1 85 ? 19.505 -2.016 -10.502 1.00 68.38 85 ASP A N 1
ATOM 631 C CA . ASP A 1 85 ? 18.972 -1.177 -11.581 1.00 68.38 85 ASP A CA 1
ATOM 632 C C . ASP A 1 85 ? 19.259 -1.724 -12.990 1.00 68.38 85 ASP A C 1
ATOM 634 O O . ASP A 1 85 ? 18.800 -1.144 -13.973 1.00 68.38 85 ASP A O 1
ATOM 638 N N . GLY A 1 86 ? 19.975 -2.849 -13.111 1.00 63.47 86 GLY A N 1
ATOM 639 C CA . GLY A 1 86 ? 20.310 -3.455 -14.399 1.00 63.47 86 GLY A CA 1
ATOM 640 C C . GLY A 1 86 ? 21.234 -2.588 -15.253 1.00 63.47 86 GLY A C 1
ATOM 641 O O . GLY A 1 86 ? 21.384 -2.850 -16.450 1.00 63.47 86 GLY A O 1
ATOM 642 N N . THR A 1 87 ? 21.816 -1.520 -14.697 1.00 65.75 87 THR A N 1
ATOM 643 C CA . THR A 1 87 ? 22.570 -0.562 -15.498 1.00 65.75 87 THR A CA 1
ATOM 644 C C . THR A 1 87 ? 23.981 -1.073 -15.740 1.00 65.75 87 THR A C 1
ATOM 646 O O . THR A 1 87 ? 24.774 -1.329 -14.830 1.00 65.75 87 THR A O 1
ATOM 649 N N . LEU A 1 88 ? 24.328 -1.219 -17.016 1.00 65.44 88 LEU A N 1
ATOM 650 C CA . LEU A 1 88 ? 25.692 -1.496 -17.438 1.00 65.44 88 LEU A CA 1
ATOM 651 C C . LEU A 1 88 ? 26.395 -0.166 -17.728 1.00 65.44 88 LEU A C 1
ATOM 653 O O . LEU A 1 88 ? 25.867 0.708 -18.411 1.00 65.44 88 LEU A O 1
ATOM 657 N N . ASN A 1 89 ? 27.624 -0.017 -17.245 1.00 64.75 89 ASN A N 1
ATOM 658 C CA . ASN A 1 89 ? 28.547 0.996 -17.742 1.00 64.75 89 ASN A CA 1
ATOM 659 C C . ASN A 1 89 ? 28.762 0.807 -19.252 1.00 64.75 89 ASN A C 1
ATOM 661 O O . ASN A 1 89 ? 28.619 -0.299 -19.771 1.00 64.75 89 ASN A O 1
ATOM 665 N N . ALA A 1 90 ? 29.260 1.846 -19.930 1.00 64.50 90 ALA A N 1
ATOM 666 C CA . ALA A 1 90 ? 29.638 1.800 -21.351 1.00 64.50 90 ALA A CA 1
ATOM 667 C C . ALA A 1 90 ? 30.583 0.632 -21.724 1.00 64.50 90 ALA A C 1
ATOM 669 O O . ALA A 1 90 ? 30.645 0.223 -22.877 1.00 64.50 90 ALA A O 1
ATOM 670 N N . ASN A 1 91 ? 31.281 0.060 -20.738 1.00 65.50 91 ASN A N 1
ATOM 671 C CA . ASN A 1 91 ? 32.176 -1.088 -20.896 1.00 65.50 91 ASN A CA 1
ATOM 672 C C . ASN A 1 91 ? 31.487 -2.448 -20.634 1.00 65.50 91 ASN A C 1
ATOM 674 O O . ASN A 1 91 ? 32.178 -3.440 -20.426 1.00 65.50 91 ASN A O 1
ATOM 678 N N . GLY A 1 92 ? 30.153 -2.504 -20.549 1.00 62.97 92 GLY A N 1
ATOM 679 C CA . GLY A 1 92 ? 29.383 -3.737 -20.325 1.00 62.97 92 GLY A CA 1
ATOM 680 C C . GLY A 1 92 ? 29.461 -4.310 -18.903 1.00 62.97 92 GLY A C 1
ATOM 681 O O . GLY A 1 92 ? 29.008 -5.424 -18.660 1.00 62.97 92 GLY A O 1
ATOM 682 N N . HIS A 1 93 ? 30.035 -3.571 -17.951 1.00 63.12 93 HIS A N 1
ATOM 683 C CA . HIS A 1 93 ? 30.106 -3.966 -16.541 1.00 63.12 93 HIS A CA 1
ATOM 684 C C . HIS A 1 93 ? 29.007 -3.292 -15.732 1.00 63.12 93 HIS A C 1
ATOM 686 O O . HIS A 1 93 ? 28.789 -2.099 -15.900 1.00 63.12 93 HIS A O 1
ATOM 692 N N . ILE A 1 94 ? 28.415 -4.011 -14.783 1.00 66.25 94 ILE A N 1
ATOM 693 C CA . ILE A 1 94 ? 27.408 -3.493 -13.849 1.00 66.25 94 ILE A CA 1
ATOM 694 C C . ILE A 1 94 ? 27.894 -2.186 -13.178 1.00 66.25 94 ILE A C 1
ATOM 696 O O . ILE A 1 94 ? 28.978 -2.146 -12.579 1.00 66.25 94 ILE A O 1
ATOM 700 N N . ALA A 1 95 ? 27.116 -1.108 -13.309 1.00 61.00 95 ALA A N 1
ATOM 701 C CA . ALA A 1 95 ? 27.567 0.267 -13.108 1.00 61.00 95 ALA A CA 1
ATOM 702 C C . ALA A 1 95 ? 28.014 0.571 -11.673 1.00 61.00 95 ALA A C 1
ATOM 704 O O . ALA A 1 95 ? 29.053 1.201 -11.437 1.00 61.00 95 ALA A O 1
ATOM 705 N N . HIS A 1 96 ? 27.292 0.033 -10.696 1.00 62.16 96 HIS A N 1
ATOM 706 C CA . HIS A 1 96 ? 27.558 0.207 -9.268 1.00 62.16 96 HIS A CA 1
ATOM 707 C C . HIS A 1 96 ? 28.708 -0.635 -8.721 1.00 62.16 96 HIS A C 1
ATOM 709 O O . HIS A 1 96 ? 29.173 -0.346 -7.618 1.00 62.16 96 HIS A O 1
ATOM 715 N N . GLN A 1 97 ? 29.250 -1.604 -9.473 1.00 60.19 97 GLN A N 1
ATOM 716 C CA . GLN A 1 97 ? 30.381 -2.426 -9.005 1.00 60.19 97 GLN A CA 1
ATOM 717 C C . GLN A 1 97 ? 31.628 -1.602 -8.655 1.00 60.19 97 GLN A C 1
ATOM 719 O O . GLN A 1 97 ? 32.456 -2.046 -7.860 1.00 60.19 97 GLN A O 1
ATOM 724 N N . ARG A 1 98 ? 31.775 -0.407 -9.240 1.00 57.34 98 ARG A N 1
ATOM 725 C CA . ARG A 1 98 ? 32.955 0.451 -9.056 1.00 57.34 98 ARG A CA 1
ATOM 726 C C . ARG A 1 98 ? 32.712 1.665 -8.161 1.00 57.34 98 ARG A C 1
ATOM 728 O O . ARG A 1 98 ? 33.684 2.271 -7.722 1.00 57.34 98 ARG A O 1
ATOM 735 N N . ARG A 1 99 ? 31.452 2.038 -7.903 1.00 56.72 99 ARG A N 1
ATOM 736 C CA . ARG A 1 99 ? 31.112 3.354 -7.332 1.00 56.72 99 ARG A CA 1
ATOM 737 C C . ARG A 1 99 ? 30.864 3.333 -5.822 1.00 56.72 99 ARG A C 1
ATOM 739 O O . ARG A 1 99 ? 31.180 4.316 -5.164 1.00 56.72 99 ARG A O 1
ATOM 746 N N . ASN A 1 100 ? 30.367 2.230 -5.254 1.00 57.91 100 ASN A N 1
ATOM 747 C CA . ASN A 1 100 ? 30.310 2.007 -3.803 1.00 57.91 100 ASN A CA 1
ATOM 748 C C . ASN A 1 100 ? 29.850 0.564 -3.518 1.00 57.91 100 ASN A C 1
ATOM 750 O O . ASN A 1 100 ? 28.838 0.133 -4.059 1.00 57.91 100 ASN A O 1
ATOM 754 N N . ARG A 1 101 ? 30.544 -0.192 -2.652 1.00 68.19 101 ARG A N 1
ATOM 755 C CA . ARG A 1 101 ? 30.139 -1.576 -2.286 1.00 68.19 101 ARG A CA 1
ATOM 756 C C . ARG A 1 101 ? 28.926 -1.640 -1.348 1.00 68.19 101 ARG A C 1
ATOM 758 O O . ARG A 1 101 ? 28.445 -2.728 -1.031 1.00 68.19 101 ARG A O 1
ATOM 765 N N . LYS A 1 102 ? 28.495 -0.483 -0.846 1.00 79.19 102 LYS A N 1
ATOM 766 C CA . LYS A 1 102 ? 27.354 -0.317 0.052 1.00 79.19 102 LYS A CA 1
ATOM 767 C C . LYS A 1 102 ? 26.274 0.441 -0.695 1.00 79.19 102 LYS A C 1
ATOM 769 O O . LYS A 1 102 ? 26.565 1.506 -1.237 1.00 79.19 102 LYS A O 1
ATOM 774 N N . TYR A 1 103 ? 25.061 -0.083 -0.688 1.00 81.50 103 TYR A N 1
ATOM 775 C CA . TYR A 1 103 ? 23.907 0.598 -1.250 1.00 81.50 103 TYR A CA 1
ATOM 776 C C . TYR A 1 103 ? 22.630 0.220 -0.511 1.00 81.50 103 TYR A C 1
ATOM 778 O O . TYR A 1 103 ? 22.586 -0.769 0.223 1.00 81.50 103 TYR A O 1
ATOM 786 N N . VAL A 1 104 ? 21.601 1.034 -0.701 1.00 86.38 104 VAL A N 1
ATOM 787 C CA . VAL A 1 104 ? 20.254 0.787 -0.200 1.00 86.38 104 VAL A CA 1
ATOM 788 C C . VAL A 1 104 ? 19.348 0.508 -1.387 1.00 86.38 104 VAL A C 1
ATOM 790 O O . VAL A 1 104 ? 19.424 1.175 -2.416 1.00 86.38 104 VAL A O 1
ATOM 793 N N . VAL A 1 105 ? 18.492 -0.487 -1.238 1.00 86.62 105 VAL A N 1
ATOM 794 C CA . VAL A 1 105 ? 17.383 -0.759 -2.135 1.00 86.62 105 VAL A CA 1
ATOM 795 C C . VAL A 1 105 ? 16.120 -0.328 -1.411 1.00 86.62 105 VAL A C 1
ATOM 797 O O . VAL A 1 105 ? 15.765 -0.878 -0.369 1.00 86.62 105 VAL A O 1
ATOM 800 N N . ASP A 1 106 ? 15.494 0.707 -1.945 1.00 85.50 106 ASP A N 1
ATOM 801 C CA . ASP A 1 106 ? 14.310 1.356 -1.393 1.00 85.50 106 ASP A CA 1
ATOM 802 C C . ASP A 1 106 ? 13.368 1.695 -2.555 1.00 85.50 106 ASP A C 1
ATOM 804 O O . ASP A 1 106 ? 13.337 2.842 -3.004 1.00 85.50 106 ASP A O 1
ATOM 808 N N . PRO A 1 107 ? 12.646 0.697 -3.104 1.00 84.75 107 PRO A N 1
ATOM 809 C CA . PRO A 1 107 ? 11.819 0.893 -4.290 1.00 84.75 107 PRO A CA 1
ATOM 810 C C . PRO A 1 107 ? 10.651 1.827 -4.075 1.00 84.75 107 PRO A C 1
ATOM 812 O O . PRO A 1 107 ? 10.258 2.516 -5.003 1.00 84.75 107 PRO A O 1
ATOM 815 N N . LEU A 1 108 ? 10.099 1.875 -2.865 1.00 83.31 108 LEU A N 1
ATOM 816 C CA . LEU A 1 108 ? 9.006 2.785 -2.564 1.00 83.31 108 LEU A CA 1
ATOM 817 C C . LEU A 1 108 ? 9.534 4.208 -2.329 1.00 83.31 108 LEU A C 1
ATOM 819 O O . LEU A 1 108 ? 9.056 5.158 -2.945 1.00 83.31 108 LEU A O 1
ATOM 823 N N . GLY A 1 109 ? 10.561 4.370 -1.492 1.00 81.38 109 GLY A N 1
ATOM 824 C CA . GLY A 1 109 ? 11.117 5.682 -1.186 1.00 81.38 109 GLY A CA 1
ATOM 825 C C . GLY A 1 109 ? 11.923 6.304 -2.325 1.00 81.38 109 GLY A C 1
ATOM 826 O O . GLY A 1 109 ? 12.068 7.523 -2.336 1.00 81.38 109 GLY A O 1
ATOM 827 N N . SER A 1 110 ? 12.396 5.540 -3.318 1.00 79.69 110 SER A N 1
ATOM 828 C CA . SER A 1 110 ? 13.004 6.109 -4.528 1.00 79.69 110 SER A CA 1
ATOM 829 C C . SER A 1 110 ? 12.021 6.932 -5.358 1.00 79.69 110 SER A C 1
ATOM 831 O O . SER A 1 110 ? 12.426 7.959 -5.891 1.00 79.69 110 SER A O 1
ATOM 833 N N . PHE A 1 111 ? 10.743 6.533 -5.435 1.00 79.25 111 PHE A N 1
ATOM 834 C CA . PHE A 1 111 ? 9.718 7.328 -6.128 1.00 79.25 111 PHE A CA 1
ATOM 835 C C . PHE A 1 111 ? 9.449 8.642 -5.403 1.00 79.25 111 PHE A C 1
ATOM 837 O O . PHE A 1 111 ? 9.369 9.694 -6.032 1.00 79.25 111 PHE A O 1
ATOM 844 N N . TYR A 1 112 ? 9.375 8.595 -4.073 1.00 76.94 112 TYR A N 1
ATOM 845 C CA . TYR A 1 112 ? 9.152 9.799 -3.275 1.00 76.94 112 TYR A CA 1
ATOM 846 C C . TYR A 1 112 ? 10.374 10.709 -3.230 1.00 76.94 112 TYR A C 1
ATOM 848 O O . TYR A 1 112 ? 10.229 11.925 -3.173 1.00 76.94 112 TYR A O 1
ATOM 856 N N . ALA A 1 113 ? 11.581 10.152 -3.318 1.00 77.12 113 ALA A N 1
ATOM 857 C CA . ALA A 1 113 ? 12.800 10.944 -3.354 1.00 77.12 113 ALA A CA 1
ATOM 858 C C . ALA A 1 113 ? 12.885 11.834 -4.608 1.00 77.12 113 ALA A C 1
ATOM 860 O O . ALA A 1 113 ? 13.427 12.931 -4.521 1.00 77.12 113 ALA A O 1
ATOM 861 N N . THR A 1 114 ? 12.322 11.416 -5.749 1.00 73.56 114 THR A N 1
ATOM 862 C CA . THR A 1 114 ? 12.272 12.242 -6.972 1.00 73.56 114 THR A CA 1
ATOM 863 C C . THR A 1 114 ? 11.430 13.510 -6.790 1.00 73.56 114 THR A C 1
ATOM 865 O O . THR A 1 114 ? 11.693 14.521 -7.439 1.00 73.56 114 THR A O 1
ATOM 868 N N . LEU A 1 115 ? 10.453 13.495 -5.878 1.00 69.69 115 LEU A N 1
ATOM 869 C CA . LEU A 1 115 ? 9.568 14.634 -5.613 1.00 69.69 115 LEU A CA 1
ATOM 870 C C . LEU A 1 115 ? 10.254 15.766 -4.838 1.00 69.69 115 LEU A C 1
ATOM 872 O O . LEU A 1 115 ? 9.784 16.898 -4.882 1.00 69.69 115 LEU A O 1
ATOM 876 N N . ASP A 1 116 ? 11.382 15.484 -4.180 1.00 70.00 116 ASP A N 1
ATOM 877 C CA . ASP A 1 116 ? 12.210 16.502 -3.519 1.00 70.00 116 ASP A CA 1
ATOM 878 C C . ASP A 1 116 ? 12.798 17.500 -4.539 1.00 70.00 116 ASP A C 1
ATOM 880 O O . ASP A 1 116 ? 13.164 18.619 -4.192 1.00 70.00 116 ASP A O 1
ATOM 884 N N . GLY A 1 117 ? 12.886 17.122 -5.825 1.00 68.69 117 GLY A N 1
ATOM 885 C CA . GLY A 1 117 ? 13.311 18.019 -6.908 1.00 68.69 117 GLY A CA 1
ATOM 886 C C . GLY A 1 117 ? 14.770 18.479 -6.815 1.00 68.69 117 GLY A C 1
ATOM 887 O O . GLY A 1 117 ? 15.198 19.355 -7.565 1.00 68.69 117 GLY A O 1
ATOM 888 N N . THR A 1 118 ? 15.553 17.892 -5.908 1.00 72.50 118 THR A N 1
ATOM 889 C CA . THR A 1 118 ? 16.944 18.271 -5.639 1.00 72.50 118 THR A CA 1
ATOM 890 C C . THR A 1 118 ? 17.947 17.628 -6.604 1.00 72.50 118 THR A C 1
ATOM 892 O O . THR A 1 118 ? 19.116 18.018 -6.608 1.00 72.50 118 THR A O 1
ATOM 895 N N . GLY A 1 119 ? 17.524 16.657 -7.427 1.00 72.56 119 GLY A N 1
ATOM 896 C CA . GLY A 1 119 ? 18.409 15.869 -8.303 1.00 72.56 119 GLY A CA 1
ATOM 897 C C . GLY A 1 119 ? 19.285 14.873 -7.532 1.00 72.56 119 GLY A C 1
ATOM 898 O O . GLY A 1 119 ? 20.334 14.433 -8.009 1.00 72.56 119 GLY A O 1
ATOM 899 N N . LEU A 1 120 ? 18.903 14.583 -6.287 1.00 71.88 120 LEU A N 1
ATOM 900 C CA . LEU A 1 120 ? 19.645 13.780 -5.322 1.00 71.88 120 LEU A CA 1
ATOM 901 C C . LEU A 1 120 ? 18.924 12.479 -4.949 1.00 71.88 120 LEU A C 1
ATOM 903 O O . LEU A 1 120 ? 19.374 11.765 -4.051 1.00 71.88 120 LEU A O 1
ATOM 907 N N . GLU A 1 121 ? 17.843 12.153 -5.649 1.00 75.69 121 GLU A N 1
ATOM 908 C CA . GLU A 1 121 ? 16.959 11.017 -5.401 1.00 75.69 121 GLU A CA 1
ATOM 909 C C . GLU A 1 121 ? 17.683 9.662 -5.381 1.00 75.69 121 GLU A C 1
ATOM 911 O O . GLU A 1 121 ? 17.358 8.780 -4.583 1.00 75.69 121 GLU A O 1
ATOM 916 N N . GLY A 1 122 ? 18.748 9.525 -6.176 1.00 76.62 122 GLY A N 1
ATOM 917 C CA . GLY A 1 122 ? 19.610 8.340 -6.205 1.00 76.62 122 GLY A CA 1
ATOM 918 C C . GLY A 1 122 ? 20.507 8.175 -4.972 1.00 76.62 122 GLY A C 1
ATOM 919 O O . GLY A 1 122 ? 21.409 7.339 -4.974 1.00 76.62 122 GLY A O 1
ATOM 920 N N . SER A 1 123 ? 20.331 8.989 -3.929 1.00 78.38 123 SER A N 1
ATOM 921 C CA . SER A 1 123 ? 21.129 8.960 -2.703 1.00 78.38 123 SER A CA 1
ATOM 922 C C . SER A 1 123 ? 20.254 8.887 -1.452 1.00 78.38 123 SER A C 1
ATOM 924 O O . SER A 1 123 ? 19.245 9.575 -1.309 1.00 78.38 123 SER A O 1
ATOM 926 N N . PHE A 1 124 ? 20.661 8.051 -0.505 1.00 80.00 124 PHE A N 1
ATOM 927 C CA . PHE A 1 124 ? 20.079 7.977 0.828 1.00 80.00 124 PHE A CA 1
ATOM 928 C C . PHE A 1 124 ? 20.909 8.795 1.828 1.00 80.00 124 PHE A C 1
ATOM 930 O O . PHE A 1 124 ? 22.140 8.825 1.730 1.00 80.00 124 PHE A O 1
ATOM 937 N N . GLY A 1 125 ? 20.235 9.428 2.797 1.00 74.38 125 GLY A N 1
ATOM 938 C CA . GLY A 1 125 ? 20.873 10.163 3.898 1.00 74.38 125 GLY A CA 1
ATOM 939 C C . GLY A 1 125 ? 21.233 11.626 3.610 1.00 74.38 125 GLY A C 1
ATOM 940 O O . GLY A 1 125 ? 22.140 12.148 4.248 1.00 74.38 125 GLY A O 1
ATOM 941 N N . ASN A 1 126 ? 20.561 12.282 2.657 1.00 67.56 126 ASN A N 1
ATOM 942 C CA . ASN A 1 126 ? 20.696 13.728 2.461 1.00 67.56 126 ASN A CA 1
ATOM 943 C C . ASN A 1 126 ? 19.972 14.472 3.597 1.00 67.56 126 ASN A C 1
ATOM 945 O O . ASN A 1 126 ? 18.782 14.252 3.800 1.00 67.56 126 ASN A O 1
ATOM 949 N N . ASP A 1 127 ? 20.674 15.339 4.322 1.00 64.50 127 ASP A N 1
ATOM 950 C CA . ASP A 1 127 ? 20.149 16.125 5.451 1.00 64.50 127 ASP A CA 1
ATOM 951 C C . ASP A 1 127 ? 19.619 17.509 5.028 1.00 64.50 127 ASP A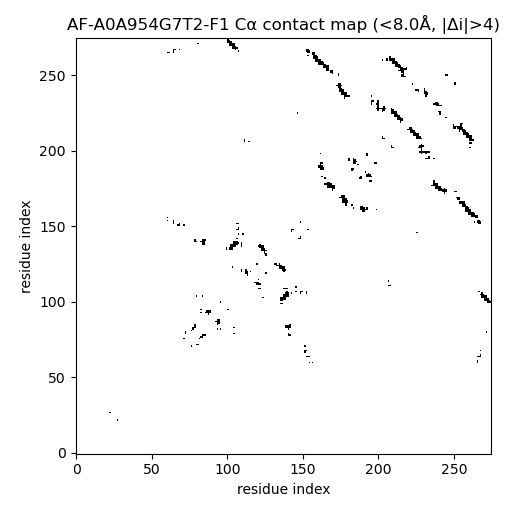 C 1
ATOM 953 O O . ASP A 1 127 ? 19.329 18.354 5.872 1.00 64.50 127 ASP A O 1
ATOM 957 N N . GLY A 1 128 ? 19.504 17.754 3.719 1.00 59.19 128 GLY A N 1
ATOM 958 C CA . GLY A 1 128 ? 19.093 19.046 3.166 1.00 59.19 128 GLY A CA 1
ATOM 959 C C . GLY A 1 128 ? 20.217 20.087 3.115 1.00 59.19 128 GLY A C 1
ATOM 960 O O . GLY A 1 128 ? 19.978 21.213 2.682 1.00 59.19 128 GLY A O 1
ATOM 961 N N . SER A 1 129 ? 21.449 19.737 3.506 1.00 62.16 129 SER A N 1
ATOM 962 C CA . SER A 1 129 ? 22.620 20.591 3.304 1.00 62.16 129 SER A CA 1
ATOM 963 C C . SER A 1 129 ? 23.006 20.645 1.824 1.00 62.16 129 SER A C 1
ATOM 965 O O . SER A 1 129 ? 23.064 19.628 1.130 1.00 62.16 129 SER A O 1
ATOM 967 N N . SER A 1 130 ? 23.363 21.836 1.336 1.00 58.50 130 SER A N 1
ATOM 968 C CA . SER A 1 130 ? 23.927 22.036 -0.009 1.00 58.50 130 SER A CA 1
ATOM 969 C C . SER A 1 130 ? 25.281 21.339 -0.204 1.00 58.50 130 SER A C 1
ATOM 971 O O . SER A 1 130 ? 25.786 21.260 -1.326 1.00 58.50 130 SER A O 1
ATOM 973 N N . THR A 1 131 ? 25.864 20.803 0.874 1.00 60.84 131 THR A N 1
ATOM 974 C CA . THR A 1 131 ? 27.136 20.083 0.854 1.00 60.84 131 THR A CA 1
ATOM 975 C C . THR A 1 131 ? 26.872 18.584 1.013 1.00 60.84 131 THR A C 1
ATOM 977 O O . THR A 1 131 ? 26.415 18.154 2.069 1.00 60.84 131 THR A O 1
ATOM 980 N N . PRO A 1 132 ? 27.145 17.757 -0.010 1.00 53.91 132 PRO A N 1
ATOM 981 C CA . PRO A 1 132 ? 26.817 16.338 0.011 1.00 53.91 132 PRO A CA 1
ATOM 982 C C . PRO A 1 132 ? 27.655 15.572 1.048 1.00 53.91 132 PRO A C 1
ATOM 984 O O . PRO A 1 132 ? 28.799 15.202 0.781 1.00 53.91 132 PRO A O 1
ATOM 987 N N . VAL A 1 133 ? 27.075 15.287 2.216 1.00 56.12 133 VAL A N 1
ATOM 988 C CA . VAL A 1 133 ? 27.618 14.306 3.169 1.00 56.12 133 VAL A CA 1
ATOM 989 C C . VAL A 1 133 ? 27.499 12.910 2.543 1.00 56.12 133 VAL A C 1
ATOM 991 O O . VAL A 1 133 ? 26.575 12.652 1.776 1.00 56.12 133 VAL A O 1
ATOM 994 N N . THR A 1 134 ? 28.473 12.032 2.803 1.00 57.03 134 THR A N 1
ATOM 995 C CA . THR A 1 134 ? 28.636 10.676 2.235 1.00 57.03 134 THR A CA 1
ATOM 996 C C . THR A 1 134 ? 27.327 10.001 1.806 1.00 57.03 134 THR A C 1
ATOM 998 O O . THR A 1 134 ? 26.596 9.457 2.630 1.00 57.03 134 THR A O 1
ATOM 1001 N N . ARG A 1 135 ? 27.062 10.009 0.497 1.00 70.00 135 ARG A N 1
ATOM 1002 C CA . ARG A 1 135 ? 25.828 9.492 -0.102 1.00 70.00 135 ARG A CA 1
ATOM 1003 C C . ARG A 1 135 ? 25.908 7.984 -0.287 1.00 70.00 135 ARG A C 1
ATOM 1005 O O . ARG A 1 135 ? 26.789 7.486 -0.994 1.00 70.00 135 ARG A O 1
ATOM 1012 N N . ILE A 1 136 ? 24.979 7.257 0.329 1.00 80.06 136 ILE A N 1
ATOM 1013 C CA . ILE A 1 136 ? 24.773 5.840 0.025 1.00 80.06 136 ILE A CA 1
ATOM 1014 C C . ILE A 1 136 ? 23.873 5.778 -1.216 1.00 80.06 136 ILE A C 1
ATOM 1016 O O . ILE A 1 136 ? 22.785 6.351 -1.170 1.00 80.06 136 ILE A O 1
ATOM 1020 N N . PRO A 1 137 ? 24.286 5.128 -2.318 1.00 81.00 137 PRO A N 1
ATOM 1021 C CA . PRO A 1 137 ? 23.428 4.973 -3.488 1.00 81.00 137 PRO A CA 1
ATOM 1022 C C . PRO A 1 137 ? 22.103 4.296 -3.122 1.00 81.00 137 PRO A C 1
ATOM 1024 O O . PRO A 1 137 ? 22.107 3.303 -2.387 1.00 81.00 137 PRO A O 1
ATOM 1027 N N . ARG A 1 138 ? 20.995 4.839 -3.628 1.00 82.75 138 ARG A N 1
ATOM 1028 C CA . ARG A 1 138 ? 19.638 4.306 -3.478 1.00 82.75 138 ARG A CA 1
ATOM 1029 C C . ARG A 1 138 ? 19.165 3.741 -4.815 1.00 82.75 138 ARG A C 1
ATOM 1031 O O . ARG A 1 138 ? 19.285 4.421 -5.829 1.00 82.75 138 ARG A O 1
ATOM 1038 N N . TYR A 1 139 ? 18.593 2.541 -4.803 1.00 84.62 139 TYR A N 1
ATOM 1039 C CA . TYR A 1 139 ? 18.061 1.877 -5.994 1.00 84.62 139 TYR A CA 1
ATOM 1040 C C . TYR A 1 139 ? 16.611 1.439 -5.817 1.00 84.62 139 TYR A C 1
ATOM 1042 O O . TYR A 1 139 ? 16.168 1.161 -4.704 1.00 84.62 139 TYR A O 1
ATOM 1050 N N . HIS A 1 140 ? 15.908 1.323 -6.943 1.00 83.62 140 HIS A N 1
ATOM 1051 C CA . HIS A 1 140 ? 14.492 0.969 -7.017 1.00 83.62 140 HIS A CA 1
ATOM 1052 C C . HIS A 1 140 ? 14.236 -0.504 -7.389 1.00 83.62 140 HIS A C 1
ATOM 1054 O O . HIS A 1 140 ? 13.099 -0.885 -7.643 1.00 83.62 140 HIS A O 1
ATOM 1060 N N . ALA A 1 141 ? 15.274 -1.347 -7.421 1.00 81.00 141 ALA A N 1
ATOM 1061 C CA . ALA A 1 141 ? 15.177 -2.784 -7.714 1.00 81.00 141 ALA A CA 1
ATOM 1062 C C . ALA A 1 141 ? 14.571 -3.140 -9.087 1.00 81.00 141 ALA A C 1
ATOM 1064 O O . ALA A 1 141 ? 13.940 -4.185 -9.233 1.00 81.00 141 ALA A O 1
ATOM 1065 N N . GLY A 1 142 ? 14.681 -2.255 -10.083 1.00 79.00 142 GLY A N 1
ATOM 1066 C CA . GLY A 1 142 ? 14.017 -2.421 -11.382 1.00 79.00 142 GLY A CA 1
ATOM 1067 C C . GLY A 1 142 ? 12.489 -2.256 -11.352 1.00 79.00 142 GLY A C 1
ATOM 1068 O O . GLY A 1 142 ? 11.832 -2.446 -12.374 1.00 79.00 142 GLY A O 1
ATOM 1069 N N . LEU A 1 143 ? 11.904 -1.871 -10.212 1.00 81.25 143 LEU A N 1
ATOM 1070 C CA . LEU A 1 143 ? 10.494 -1.501 -10.108 1.00 81.25 143 LEU A CA 1
ATOM 1071 C C . LEU A 1 143 ? 10.351 -0.053 -10.568 1.00 81.25 143 LEU A C 1
ATOM 1073 O O . LEU A 1 143 ? 10.638 0.874 -9.820 1.00 81.25 143 LEU A O 1
ATOM 1077 N N . THR A 1 144 ? 9.957 0.135 -11.826 1.00 77.81 144 THR A N 1
ATOM 1078 C CA . THR A 1 144 ? 9.893 1.450 -12.490 1.00 77.81 144 THR A CA 1
ATOM 1079 C C . THR A 1 144 ? 8.550 2.161 -12.334 1.00 77.81 144 THR A C 1
ATOM 1081 O O . THR A 1 144 ? 8.420 3.314 -12.734 1.00 77.81 144 THR A O 1
ATOM 1084 N N . THR A 1 145 ? 7.557 1.504 -11.725 1.00 77.38 145 THR A N 1
ATOM 1085 C CA . THR A 1 145 ? 6.258 2.106 -11.398 1.00 77.38 145 THR A CA 1
ATOM 1086 C C . THR A 1 145 ? 5.993 2.062 -9.897 1.00 77.38 145 THR A C 1
ATOM 1088 O O . THR A 1 145 ? 6.319 1.078 -9.224 1.00 77.38 145 THR A O 1
ATOM 1091 N N . GLN A 1 146 ? 5.354 3.113 -9.380 1.00 76.44 146 GLN A N 1
ATOM 1092 C CA . GLN A 1 146 ? 4.979 3.201 -7.971 1.00 76.44 146 GLN A CA 1
ATOM 1093 C C . GLN A 1 146 ? 4.043 2.051 -7.570 1.00 76.44 146 GLN A C 1
ATOM 1095 O O . GLN A 1 146 ? 4.269 1.429 -6.535 1.00 76.44 146 GLN A O 1
ATOM 1100 N N . SER A 1 147 ? 3.057 1.705 -8.407 1.00 73.75 147 SER A N 1
ATOM 1101 C CA . SER A 1 147 ? 2.158 0.563 -8.174 1.00 73.75 147 SER A CA 1
ATOM 1102 C C . SER A 1 147 ? 2.918 -0.738 -7.922 1.00 73.75 147 SER A C 1
ATOM 1104 O O . SER A 1 147 ? 2.653 -1.454 -6.954 1.00 73.75 147 SER A O 1
ATOM 1106 N N . ALA A 1 148 ? 3.911 -1.037 -8.770 1.00 78.69 148 ALA A N 1
ATOM 1107 C CA . ALA A 1 148 ? 4.699 -2.253 -8.638 1.00 78.69 148 ALA A CA 1
ATOM 1108 C C . ALA A 1 148 ? 5.495 -2.256 -7.327 1.00 78.69 148 ALA A C 1
ATOM 1110 O O . ALA A 1 148 ? 5.512 -3.271 -6.636 1.00 78.69 148 ALA A O 1
ATOM 1111 N N . ALA A 1 149 ? 6.086 -1.123 -6.936 1.00 81.00 149 ALA A N 1
ATOM 1112 C CA . ALA A 1 149 ? 6.745 -1.003 -5.639 1.00 81.00 149 ALA A CA 1
ATOM 1113 C C . ALA A 1 149 ? 5.765 -1.161 -4.467 1.00 81.00 149 ALA A C 1
ATOM 1115 O O . ALA A 1 149 ? 6.040 -1.921 -3.542 1.00 81.00 149 ALA A O 1
ATOM 1116 N N . MET A 1 150 ? 4.594 -0.526 -4.504 1.00 80.00 150 MET A N 1
ATOM 1117 C CA . MET A 1 150 ? 3.615 -0.612 -3.416 1.00 80.00 150 MET A CA 1
ATOM 1118 C C . MET A 1 150 ? 3.090 -2.032 -3.199 1.00 80.00 150 MET A C 1
ATOM 1120 O O . MET A 1 150 ? 2.928 -2.441 -2.050 1.00 80.00 150 MET A O 1
ATOM 1124 N N . ASN A 1 151 ? 2.886 -2.808 -4.264 1.00 78.19 151 ASN A N 1
ATOM 1125 C CA . ASN A 1 151 ? 2.397 -4.185 -4.156 1.00 78.19 151 ASN A CA 1
ATOM 1126 C C . ASN A 1 151 ? 3.329 -5.099 -3.347 1.00 78.19 151 ASN A C 1
ATOM 1128 O O . ASN A 1 151 ? 2.858 -6.037 -2.709 1.00 78.19 151 ASN A O 1
ATOM 1132 N N . TYR A 1 152 ? 4.634 -4.815 -3.350 1.00 78.88 152 TYR A N 1
ATOM 1133 C CA . TYR A 1 152 ? 5.629 -5.650 -2.679 1.00 78.88 152 TYR A CA 1
ATOM 1134 C C . TYR A 1 152 ? 6.238 -5.019 -1.422 1.00 78.88 152 TYR A C 1
ATOM 1136 O O . TYR A 1 152 ? 6.706 -5.751 -0.552 1.00 78.88 152 TYR A O 1
ATOM 1144 N N . PHE A 1 153 ? 6.243 -3.685 -1.321 1.00 82.19 153 PHE A N 1
ATOM 1145 C CA . PHE A 1 153 ? 6.920 -2.921 -0.264 1.00 82.19 153 PHE A CA 1
ATOM 1146 C C . PHE A 1 153 ? 5.953 -2.190 0.681 1.00 82.19 153 PHE A C 1
ATOM 1148 O O . PHE A 1 153 ? 6.404 -1.438 1.543 1.00 82.19 153 PHE A O 1
ATOM 1155 N N . SER A 1 154 ? 4.640 -2.421 0.565 1.00 82.62 154 SER A N 1
ATOM 1156 C CA . SER A 1 154 ? 3.624 -1.934 1.511 1.00 82.62 154 SER A CA 1
ATOM 1157 C C . SER A 1 154 ? 2.743 -3.076 2.036 1.00 82.62 154 SER A C 1
ATOM 1159 O O . SER A 1 154 ? 2.727 -4.171 1.476 1.00 82.62 154 SER A O 1
ATOM 1161 N N . GLN A 1 155 ? 2.024 -2.838 3.137 1.00 83.25 155 GLN A N 1
ATOM 1162 C CA . GLN A 1 155 ? 1.008 -3.760 3.662 1.00 83.25 155 GLN A CA 1
ATOM 1163 C C . GLN A 1 155 ? -0.395 -3.259 3.355 1.00 83.25 155 GLN A C 1
ATOM 1165 O O . GLN A 1 155 ? -0.598 -2.077 3.098 1.00 83.25 155 GLN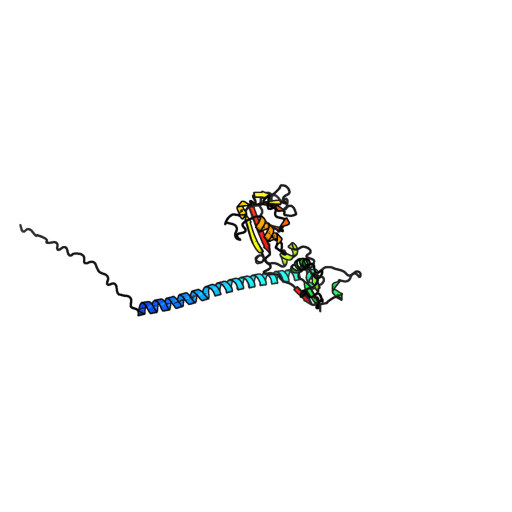 A O 1
ATOM 1170 N N . GLN A 1 156 ? -1.384 -4.148 3.462 1.00 74.38 156 GLN A N 1
ATOM 1171 C CA . GLN A 1 156 ? -2.795 -3.759 3.366 1.00 74.38 156 GLN A CA 1
ATOM 1172 C C . GLN A 1 156 ? -3.185 -2.723 4.434 1.00 74.38 156 GLN A C 1
ATOM 1174 O O . GLN A 1 156 ? -3.946 -1.815 4.134 1.00 74.38 156 GLN A O 1
ATOM 1179 N N . ASP A 1 157 ? -2.595 -2.802 5.630 1.00 75.00 157 ASP A N 1
ATOM 1180 C CA . ASP A 1 157 ? -2.797 -1.844 6.734 1.00 75.00 157 ASP A CA 1
ATOM 1181 C C . ASP A 1 157 ? -2.131 -0.472 6.487 1.00 75.00 157 ASP A C 1
ATOM 1183 O O . ASP A 1 157 ? -2.365 0.488 7.212 1.00 75.00 157 ASP A O 1
ATOM 1187 N N . SER A 1 158 ? -1.310 -0.345 5.436 1.00 80.31 158 SER A N 1
ATOM 1188 C CA . SER A 1 158 ? -0.771 0.951 5.002 1.00 80.31 158 SER A CA 1
ATOM 1189 C C . SER A 1 158 ? -1.797 1.774 4.207 1.00 80.31 158 SER A C 1
ATOM 1191 O O . SER A 1 158 ? -1.472 2.856 3.734 1.00 80.31 158 SER A O 1
ATOM 1193 N N . TRP A 1 159 ? -3.025 1.292 4.015 1.00 83.19 159 TRP A N 1
ATOM 1194 C CA . TRP A 1 159 ? -4.036 1.968 3.206 1.00 83.19 159 TRP A CA 1
ATOM 1195 C C . TRP A 1 159 ? -5.192 2.453 4.070 1.00 83.19 159 TRP A C 1
ATOM 1197 O O . TRP A 1 159 ? -5.832 1.678 4.777 1.00 83.19 159 TRP A O 1
ATOM 1207 N N . THR A 1 160 ? -5.466 3.751 3.994 1.00 84.38 160 THR A N 1
ATOM 1208 C CA . THR A 1 160 ? -6.606 4.368 4.669 1.00 84.38 160 THR A CA 1
ATOM 1209 C C . THR A 1 160 ? -7.742 4.508 3.671 1.00 84.38 160 THR A C 1
ATOM 1211 O O . THR A 1 160 ? -7.582 5.143 2.629 1.00 84.38 160 THR A O 1
ATOM 1214 N N . LEU A 1 161 ? -8.901 3.943 3.996 1.00 86.62 161 LEU A N 1
ATOM 1215 C CA . LEU A 1 161 ? -10.106 4.081 3.187 1.00 86.62 161 LEU A CA 1
ATOM 1216 C C . LEU A 1 161 ? -10.564 5.546 3.142 1.00 86.62 161 LEU A C 1
ATOM 1218 O O . LEU A 1 161 ? -10.644 6.203 4.168 1.00 86.62 161 LEU A O 1
ATOM 1222 N N . LEU A 1 162 ? -10.870 6.073 1.965 1.00 84.81 162 LEU A N 1
ATOM 1223 C CA . LEU A 1 162 ? -11.404 7.426 1.765 1.00 84.81 162 LEU A CA 1
ATOM 1224 C C . LEU A 1 162 ? -12.874 7.399 1.338 1.00 84.81 162 LEU A C 1
ATOM 1226 O O . LEU A 1 162 ? -13.649 8.286 1.686 1.00 84.81 162 LEU A O 1
ATOM 1230 N N . PHE A 1 163 ? -13.245 6.380 0.566 1.00 86.69 163 PHE A N 1
ATOM 1231 C CA . PHE A 1 163 ? -14.599 6.187 0.074 1.00 86.69 163 PHE A CA 1
ATOM 1232 C C . PHE A 1 163 ? -14.839 4.706 -0.226 1.00 86.69 163 PHE A C 1
ATOM 1234 O O . PHE A 1 163 ? -13.966 4.022 -0.759 1.00 86.69 163 PHE A O 1
ATOM 1241 N N . GLU A 1 164 ? -16.034 4.214 0.081 1.00 88.06 164 GLU A N 1
ATOM 1242 C CA . GLU A 1 164 ? -16.536 2.909 -0.351 1.00 88.06 164 GLU A CA 1
ATOM 1243 C C . GLU A 1 164 ? -17.982 3.087 -0.806 1.00 88.06 164 GLU A C 1
ATOM 1245 O O . GLU A 1 164 ? -18.780 3.689 -0.092 1.00 88.06 164 GLU A O 1
ATOM 1250 N N . GLY A 1 165 ? -18.322 2.560 -1.980 1.00 86.25 165 GLY A N 1
ATOM 1251 C CA . GLY A 1 165 ? -19.664 2.708 -2.534 1.00 86.25 165 GLY A CA 1
ATOM 1252 C C . GLY A 1 165 ? -19.895 1.865 -3.779 1.00 86.25 165 GLY A C 1
ATOM 1253 O O . GLY A 1 165 ? -18.984 1.201 -4.281 1.00 86.25 165 GLY A O 1
ATOM 1254 N N . VAL A 1 166 ? -21.131 1.880 -4.272 1.00 87.75 166 VAL A N 1
ATOM 1255 C CA . VAL A 1 166 ? -21.492 1.280 -5.561 1.00 87.75 166 VAL A CA 1
ATOM 1256 C C . VAL A 1 166 ? -21.430 2.393 -6.604 1.00 87.75 166 VAL A C 1
ATOM 1258 O O . VAL A 1 166 ? -22.069 3.422 -6.407 1.00 87.75 166 VAL A O 1
ATOM 1261 N N . PRO A 1 167 ? -20.657 2.249 -7.689 1.00 90.12 167 PRO A N 1
ATOM 1262 C CA . PRO A 1 167 ? -20.614 3.287 -8.708 1.00 90.12 167 PRO A CA 1
ATOM 1263 C C . PRO A 1 167 ? -21.954 3.388 -9.444 1.00 90.12 167 PRO A C 1
ATOM 1265 O O . PRO A 1 167 ? -22.636 2.385 -9.658 1.00 90.12 167 PRO A O 1
ATOM 1268 N N . SER A 1 168 ? -22.308 4.598 -9.875 1.00 88.81 168 SER A N 1
ATOM 1269 C CA . SER A 1 168 ? -23.529 4.861 -10.644 1.00 88.81 168 SER A CA 1
ATOM 1270 C C . SER A 1 168 ? -23.419 4.374 -12.091 1.00 88.81 168 SER A C 1
ATOM 1272 O O . SER A 1 168 ? -24.434 4.098 -12.731 1.00 88.81 168 SER A O 1
ATOM 1274 N N . GLY A 1 169 ? -22.195 4.217 -12.601 1.00 88.62 169 GLY A N 1
ATOM 1275 C CA . GLY A 1 169 ? -21.948 3.643 -13.914 1.00 88.62 169 GLY A CA 1
ATOM 1276 C C . GLY A 1 169 ? -20.470 3.459 -14.240 1.00 88.62 169 GLY A C 1
ATOM 1277 O O . GLY A 1 169 ? -19.580 3.954 -13.549 1.00 88.62 169 GLY A O 1
ATOM 1278 N N . ILE A 1 170 ? -20.231 2.739 -15.332 1.00 91.19 170 ILE A N 1
ATOM 1279 C CA . ILE A 1 170 ? -18.949 2.662 -16.031 1.00 91.19 170 ILE A CA 1
ATOM 1280 C C . ILE A 1 170 ? -19.192 3.068 -17.486 1.00 91.19 170 ILE A C 1
ATOM 1282 O O . ILE A 1 170 ? -20.242 2.756 -18.055 1.00 91.19 170 ILE A O 1
ATOM 1286 N N . ASN A 1 171 ? -18.256 3.790 -18.092 1.00 91.56 171 ASN A N 1
ATOM 1287 C CA . ASN A 1 171 ? -18.388 4.174 -19.493 1.00 91.56 171 ASN A CA 1
ATOM 1288 C C . ASN A 1 171 ? -18.164 2.980 -20.446 1.00 91.56 171 ASN A C 1
ATOM 1290 O O . ASN A 1 171 ? -17.617 1.942 -20.077 1.00 91.56 171 ASN A O 1
ATOM 1294 N N . ALA A 1 172 ? -18.545 3.140 -21.718 1.00 88.44 172 ALA A N 1
ATOM 1295 C CA . ALA A 1 172 ? -18.418 2.076 -22.720 1.00 88.44 172 ALA A CA 1
ATOM 1296 C C . ALA A 1 172 ? -16.958 1.668 -23.009 1.00 88.44 172 ALA A C 1
ATOM 1298 O O . ALA A 1 172 ? -16.699 0.526 -23.383 1.00 88.44 172 ALA A O 1
ATOM 1299 N N . ALA A 1 173 ? -16.004 2.588 -22.827 1.00 89.81 173 ALA A N 1
ATOM 1300 C CA . ALA A 1 173 ? -14.574 2.309 -22.964 1.00 89.81 173 ALA A CA 1
ATOM 1301 C C . ALA A 1 173 ? -13.977 1.583 -21.739 1.00 89.81 173 ALA A C 1
ATOM 1303 O O . ALA A 1 173 ? -12.853 1.087 -21.812 1.00 89.81 173 ALA A O 1
ATOM 1304 N N . ARG A 1 174 ? -14.738 1.467 -20.641 1.00 90.31 174 ARG A N 1
ATOM 1305 C CA . ARG A 1 174 ? -14.362 0.847 -19.362 1.00 90.31 174 ARG A CA 1
ATOM 1306 C C . ARG A 1 174 ? -13.116 1.439 -18.704 1.00 90.31 174 ARG A C 1
ATOM 1308 O O . ARG A 1 174 ? -12.426 0.747 -17.958 1.00 90.31 174 ARG A O 1
ATOM 1315 N N . ASP A 1 175 ? -12.807 2.693 -18.987 1.00 92.75 175 ASP A N 1
ATOM 1316 C CA . ASP A 1 175 ? -11.668 3.435 -18.440 1.00 92.75 175 ASP A CA 1
ATOM 1317 C C . ASP A 1 175 ? -12.093 4.561 -17.485 1.00 92.75 175 ASP A C 1
ATOM 1319 O O . ASP A 1 175 ? -11.231 5.156 -16.838 1.00 92.75 175 ASP A O 1
ATOM 1323 N N . THR A 1 176 ? -13.398 4.794 -17.328 1.00 93.69 176 THR A N 1
ATOM 1324 C CA . THR A 1 176 ? -13.953 5.779 -16.396 1.00 93.69 176 THR A CA 1
ATOM 1325 C C . THR A 1 176 ? -15.106 5.183 -15.601 1.00 93.69 176 THR A C 1
ATOM 1327 O O . THR A 1 176 ? -15.998 4.538 -16.158 1.00 93.69 176 THR A O 1
ATOM 1330 N N . ILE A 1 177 ? -15.096 5.432 -14.292 1.00 93.62 177 ILE A N 1
ATOM 1331 C CA . ILE A 1 177 ? -16.163 5.060 -13.360 1.00 93.62 177 ILE A CA 1
ATOM 1332 C C . ILE A 1 177 ? -16.832 6.329 -12.850 1.00 93.62 177 ILE A C 1
ATOM 1334 O O . ILE A 1 177 ? -16.145 7.253 -12.430 1.00 93.62 177 ILE A O 1
ATOM 1338 N N . THR A 1 178 ? -18.157 6.359 -12.819 1.00 92.25 178 THR A N 1
ATOM 1339 C CA . THR A 1 178 ? -18.917 7.464 -12.232 1.00 92.25 178 THR A CA 1
ATOM 1340 C C . THR A 1 178 ? -19.353 7.084 -10.821 1.00 92.25 178 THR A C 1
ATOM 1342 O O . THR A 1 178 ? -19.928 6.014 -10.605 1.00 92.25 178 THR A O 1
ATOM 1345 N N . ILE A 1 179 ? -19.070 7.948 -9.850 1.00 88.75 179 ILE A N 1
ATOM 1346 C CA . ILE A 1 179 ? -19.562 7.832 -8.476 1.00 88.75 179 ILE A CA 1
ATOM 1347 C C . ILE A 1 179 ? -20.598 8.919 -8.207 1.00 88.75 179 ILE A C 1
ATOM 1349 O O . ILE A 1 179 ? -20.493 10.038 -8.709 1.00 88.75 179 ILE A O 1
ATOM 1353 N N . ASP A 1 180 ? -21.617 8.596 -7.415 1.00 81.62 180 ASP A N 1
ATOM 1354 C CA . ASP A 1 180 ? -22.607 9.590 -7.027 1.00 81.62 180 ASP A CA 1
ATOM 1355 C C . ASP A 1 180 ? -22.011 10.527 -5.962 1.00 81.62 180 ASP A C 1
ATOM 1357 O O . ASP A 1 180 ? -21.580 10.109 -4.886 1.00 81.62 180 ASP A O 1
ATOM 1361 N N . ALA A 1 181 ? -21.993 11.829 -6.249 1.00 73.88 181 ALA A N 1
ATOM 1362 C CA . ALA A 1 181 ? -21.520 12.845 -5.312 1.00 73.88 181 ALA A CA 1
ATOM 1363 C C . ALA A 1 181 ? -22.348 12.891 -4.010 1.00 73.88 181 ALA A C 1
ATOM 1365 O O . ALA A 1 181 ? -21.879 13.416 -2.995 1.00 73.88 181 ALA A O 1
ATOM 1366 N N . SER A 1 182 ? -23.584 12.385 -4.033 1.00 74.75 182 SER A N 1
ATOM 1367 C CA . SER A 1 182 ? -24.438 12.256 -2.854 1.00 74.75 182 SER A CA 1
ATOM 1368 C C . SER A 1 182 ? -24.039 11.083 -1.951 1.00 74.75 182 SER A C 1
ATOM 1370 O O . SER A 1 182 ? -24.168 11.213 -0.731 1.00 74.75 182 SER A O 1
ATOM 1372 N N . ASP A 1 183 ? -23.435 10.024 -2.499 1.00 71.81 183 ASP A N 1
ATOM 1373 C CA . ASP A 1 183 ? -22.910 8.899 -1.713 1.00 71.81 183 ASP A CA 1
ATOM 1374 C C . ASP A 1 183 ? -21.707 9.324 -0.865 1.00 71.81 183 ASP A C 1
ATOM 1376 O O . ASP A 1 183 ? -21.584 8.905 0.287 1.00 71.81 183 ASP A O 1
ATOM 1380 N N . ILE A 1 184 ? -20.870 10.235 -1.376 1.00 70.94 184 ILE A N 1
ATOM 1381 C CA . ILE A 1 184 ? -19.757 10.826 -0.611 1.00 70.94 184 ILE A CA 1
ATOM 1382 C C . ILE A 1 184 ? -20.279 11.671 0.559 1.00 70.94 184 ILE A C 1
ATOM 1384 O O . ILE A 1 184 ? -19.712 11.646 1.644 1.00 70.94 184 ILE A O 1
ATOM 1388 N N . LYS A 1 185 ? -21.388 12.394 0.367 1.00 62.56 185 LYS A N 1
ATOM 1389 C CA . LYS A 1 185 ? -22.010 13.239 1.403 1.00 62.56 185 LYS A CA 1
ATOM 1390 C C . LYS A 1 185 ? -22.747 12.446 2.478 1.00 62.56 185 LYS A C 1
ATOM 1392 O O . LYS A 1 185 ? -23.181 13.027 3.476 1.00 62.56 185 LYS A O 1
ATOM 1397 N N . SER A 1 186 ? -22.957 11.151 2.269 1.00 53.62 186 SER A N 1
ATOM 1398 C CA . SER A 1 186 ? -23.722 10.337 3.198 1.00 53.62 186 SER A CA 1
ATOM 1399 C C . SER A 1 186 ? -22.895 10.063 4.457 1.00 53.62 186 SER A C 1
ATOM 1401 O O . SER A 1 186 ? -21.716 9.719 4.391 1.00 53.62 186 SER A O 1
ATOM 1403 N N . GLY A 1 187 ? -23.522 10.137 5.636 1.00 50.88 187 GLY A N 1
ATOM 1404 C CA . GLY A 1 187 ? -22.928 9.698 6.912 1.00 50.88 187 GLY A CA 1
ATOM 1405 C C . GLY A 1 187 ? -22.593 8.195 6.972 1.00 50.88 187 GLY A C 1
ATOM 1406 O O . GLY A 1 187 ? -22.412 7.646 8.054 1.00 50.88 187 GLY A O 1
ATOM 1407 N N . THR A 1 188 ? -22.570 7.527 5.818 1.00 51.12 188 THR A N 1
ATOM 1408 C CA . THR A 1 188 ? -22.184 6.141 5.568 1.00 51.12 188 THR A CA 1
ATOM 1409 C C . THR A 1 188 ? -20.729 6.041 5.093 1.00 51.12 188 THR A C 1
ATOM 1411 O O . THR A 1 188 ? -20.174 4.945 5.124 1.00 51.12 188 THR A O 1
ATOM 1414 N N . ASN A 1 189 ? -20.081 7.154 4.709 1.00 62.62 189 ASN A N 1
ATOM 1415 C CA . ASN A 1 189 ? -18.652 7.151 4.404 1.00 62.62 189 ASN A CA 1
ATOM 1416 C C . ASN A 1 189 ? -17.833 6.904 5.691 1.00 62.62 189 ASN A C 1
ATOM 1418 O O . ASN A 1 189 ? -17.878 7.732 6.607 1.00 62.62 189 ASN A O 1
ATOM 1422 N N . PRO A 1 190 ? -17.067 5.801 5.788 1.00 59.44 190 PRO A N 1
ATOM 1423 C CA . PRO A 1 190 ? -16.367 5.420 7.016 1.00 59.44 190 PRO A CA 1
ATOM 1424 C C . PRO A 1 190 ? -15.307 6.421 7.495 1.00 59.44 190 PRO A C 1
ATOM 1426 O O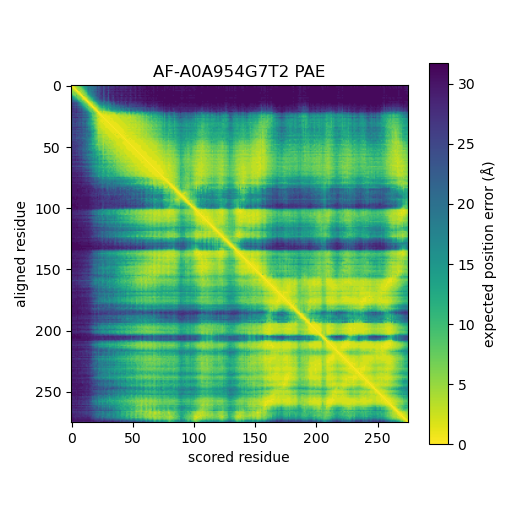 . PRO A 1 190 ? -14.913 6.351 8.658 1.00 59.44 190 PRO A O 1
ATOM 1429 N N . THR A 1 191 ? -14.846 7.344 6.645 1.00 65.88 191 THR A N 1
ATOM 1430 C CA . THR A 1 191 ? -13.814 8.334 7.007 1.00 65.88 191 THR A CA 1
ATOM 1431 C C . THR A 1 191 ? -14.266 9.784 6.968 1.00 65.88 191 THR A C 1
ATOM 1433 O O . THR A 1 191 ? -13.485 10.669 7.310 1.00 65.88 191 THR A O 1
ATOM 1436 N N . GLY A 1 192 ? -15.540 10.032 6.653 1.00 61.41 192 GLY A N 1
ATOM 1437 C CA . GLY A 1 192 ? -16.145 11.354 6.794 1.00 61.41 192 GLY A CA 1
ATOM 1438 C C . GLY A 1 192 ? -15.722 12.391 5.753 1.00 61.41 192 GLY A C 1
ATOM 1439 O O . GLY A 1 192 ? -15.972 13.565 5.996 1.00 61.41 192 GLY A O 1
ATOM 1440 N N . ILE A 1 193 ? -15.127 11.998 4.616 1.00 66.75 193 ILE A N 1
ATOM 1441 C CA . ILE A 1 193 ? -14.970 12.906 3.462 1.00 66.75 193 ILE A CA 1
ATOM 1442 C C . ILE A 1 193 ? -16.355 13.324 2.995 1.00 66.75 193 ILE A C 1
ATOM 1444 O O . ILE A 1 193 ? -17.200 12.462 2.761 1.00 66.75 193 ILE A O 1
ATOM 1448 N N . LEU A 1 194 ? -16.567 14.628 2.828 1.00 67.44 194 LEU A N 1
ATOM 1449 C CA . LEU A 1 194 ? -17.889 15.207 2.602 1.00 67.44 194 LEU A CA 1
ATOM 1450 C C . LEU A 1 194 ? -18.112 15.657 1.156 1.00 67.44 194 LEU A C 1
ATOM 1452 O O . LEU A 1 194 ? -19.248 15.951 0.779 1.00 67.44 194 LEU A O 1
ATOM 1456 N N . THR A 1 195 ? -17.064 15.757 0.329 1.00 83.00 195 THR A N 1
ATOM 1457 C CA . THR A 1 195 ? -17.191 16.243 -1.058 1.00 83.00 195 THR A CA 1
ATOM 1458 C C . THR A 1 195 ? -16.205 15.595 -2.036 1.00 83.00 195 THR A C 1
ATOM 1460 O O . THR A 1 195 ? -15.122 15.160 -1.653 1.00 83.00 195 THR A O 1
ATOM 1463 N N . LEU A 1 196 ? -16.549 15.603 -3.332 1.00 85.69 196 LEU A N 1
ATOM 1464 C CA . LEU A 1 196 ? -15.629 15.233 -4.419 1.00 85.69 196 LEU A CA 1
ATOM 1465 C C . LEU A 1 196 ? -14.381 16.126 -4.455 1.00 85.69 196 LEU A C 1
ATOM 1467 O O . LEU A 1 196 ? -13.296 15.649 -4.766 1.00 85.69 196 LEU A O 1
ATOM 1471 N N . THR A 1 197 ? -14.519 17.413 -4.125 1.00 87.94 197 THR A N 1
ATOM 1472 C CA . THR A 1 197 ? -13.393 18.356 -4.058 1.00 87.94 197 THR A CA 1
ATOM 1473 C C . THR A 1 197 ? -12.424 18.003 -2.940 1.00 87.94 197 THR A C 1
ATOM 1475 O O . THR A 1 197 ? -11.215 18.074 -3.132 1.00 87.94 197 THR A O 1
ATOM 1478 N N . GLU A 1 198 ? -12.936 17.593 -1.783 1.00 86.12 198 GLU A N 1
ATOM 1479 C CA . GLU A 1 198 ? -12.108 17.104 -0.685 1.00 86.12 198 GLU A CA 1
ATOM 1480 C C . GLU A 1 198 ? -11.397 15.808 -1.080 1.00 86.12 198 GLU A C 1
ATOM 1482 O O . GLU A 1 198 ? -10.180 15.748 -0.962 1.00 86.12 198 GLU A O 1
ATOM 1487 N N . LEU A 1 199 ? -12.107 14.838 -1.674 1.00 86.56 199 LEU A N 1
ATOM 1488 C CA . LEU A 1 199 ? -11.496 13.619 -2.217 1.00 86.56 199 LEU A CA 1
ATOM 1489 C C . LEU A 1 199 ? -10.368 13.939 -3.211 1.00 86.56 199 LEU A C 1
ATOM 1491 O O . LEU A 1 199 ? -9.261 13.416 -3.086 1.00 86.56 199 LEU A O 1
ATOM 1495 N N . GLN A 1 200 ? -10.633 14.828 -4.173 1.00 88.75 200 GLN A N 1
ATOM 1496 C CA . GLN A 1 200 ? -9.651 15.284 -5.152 1.00 88.75 200 GLN A CA 1
ATOM 1497 C C . GLN A 1 200 ? -8.437 15.922 -4.470 1.00 88.75 200 GLN A C 1
ATOM 1499 O O . GLN A 1 200 ? -7.305 15.616 -4.833 1.00 88.75 200 GLN A O 1
ATOM 1504 N N . THR A 1 201 ? -8.666 16.790 -3.483 1.00 86.56 201 THR A N 1
ATOM 1505 C CA . THR A 1 201 ? -7.603 17.505 -2.767 1.00 86.56 201 THR A CA 1
ATOM 1506 C C . THR A 1 201 ? -6.768 16.545 -1.926 1.00 86.56 201 THR A C 1
ATOM 1508 O O . THR A 1 201 ? -5.548 16.613 -1.978 1.00 86.56 201 THR A O 1
ATOM 1511 N N . THR A 1 202 ? -7.382 15.596 -1.215 1.00 83.62 202 THR A N 1
ATOM 1512 C CA . THR A 1 202 ? -6.665 14.571 -0.439 1.00 83.62 202 THR A CA 1
ATOM 1513 C C . THR A 1 202 ? -5.817 13.669 -1.339 1.00 83.62 202 THR A C 1
ATOM 1515 O O . THR A 1 202 ? -4.691 13.332 -0.984 1.00 83.62 202 THR A O 1
ATOM 1518 N N . LEU A 1 203 ? -6.319 13.322 -2.529 1.00 84.06 203 LEU A N 1
ATOM 1519 C CA . LEU A 1 203 ? -5.564 12.574 -3.542 1.00 84.06 203 LEU A CA 1
ATOM 1520 C C . LEU A 1 203 ? -4.517 13.430 -4.282 1.00 84.06 203 LEU A C 1
ATOM 1522 O O . LEU A 1 203 ? -3.632 12.878 -4.937 1.00 84.06 203 LEU A O 1
ATOM 1526 N N . ALA A 1 204 ? -4.628 14.762 -4.233 1.00 78.31 204 ALA A N 1
ATOM 1527 C CA . ALA A 1 204 ? -3.664 15.705 -4.805 1.00 78.31 204 ALA A CA 1
ATOM 1528 C C . ALA A 1 204 ? -2.529 16.048 -3.825 1.00 78.31 204 ALA A C 1
ATOM 1530 O O . ALA A 1 204 ? -1.396 16.236 -4.255 1.00 78.31 204 ALA A O 1
ATOM 1531 N N . ASP A 1 205 ? -2.835 16.109 -2.527 1.00 66.00 205 ASP A N 1
ATOM 1532 C CA . ASP A 1 205 ? -1.890 16.377 -1.433 1.00 66.00 205 ASP A CA 1
ATOM 1533 C C . ASP A 1 205 ? -1.084 15.127 -1.043 1.00 66.00 205 ASP A C 1
ATOM 1535 O O . ASP A 1 205 ? -0.017 15.193 -0.431 1.00 66.00 205 ASP A O 1
ATOM 1539 N N . SER A 1 206 ? -1.543 13.943 -1.452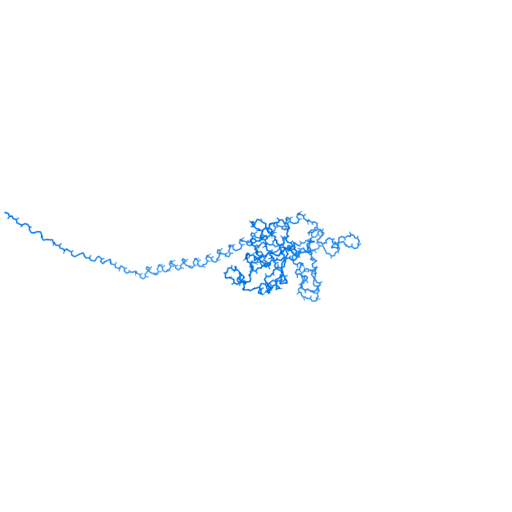 1.00 54.97 206 SER A N 1
ATOM 1540 C CA . SER A 1 206 ? -0.741 12.741 -1.311 1.00 54.97 206 SER A CA 1
ATOM 1541 C C . SER A 1 206 ? 0.418 12.776 -2.308 1.00 54.97 206 SER A C 1
ATOM 1543 O O . SER A 1 206 ? 0.292 12.333 -3.449 1.00 54.97 206 SER A O 1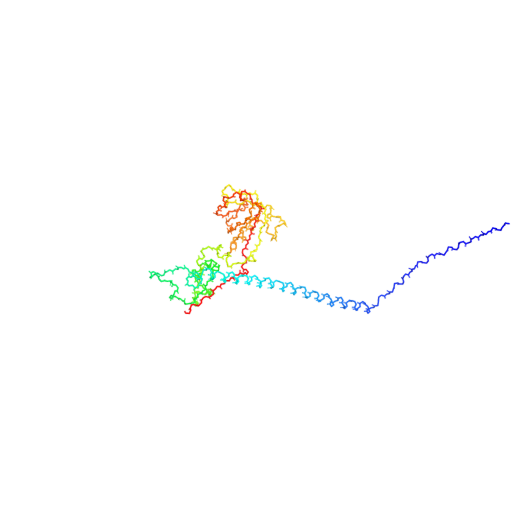
ATOM 1545 N N . ILE A 1 207 ? 1.592 13.166 -1.807 1.00 52.84 207 ILE A N 1
ATOM 1546 C CA . ILE A 1 207 ? 2.933 12.756 -2.279 1.00 52.84 207 ILE A CA 1
ATOM 1547 C C . ILE A 1 207 ? 2.943 11.249 -2.656 1.00 52.84 207 ILE A C 1
ATOM 1549 O O . ILE A 1 207 ? 3.735 10.805 -3.479 1.00 52.84 207 ILE A O 1
ATOM 1553 N N . THR A 1 208 ? 2.005 10.491 -2.078 1.00 57.53 208 THR A N 1
ATOM 1554 C CA . THR A 1 208 ? 1.705 9.063 -2.138 1.00 57.53 208 THR A CA 1
ATOM 1555 C C . THR A 1 208 ? 0.686 8.574 -3.178 1.00 57.53 208 THR A C 1
ATOM 1557 O O . THR A 1 208 ? 0.608 7.361 -3.363 1.00 57.53 208 THR A O 1
ATOM 1560 N N . GLY A 1 209 ? -0.088 9.429 -3.853 1.00 68.19 209 GLY A N 1
ATOM 1561 C CA . GLY A 1 209 ? -1.243 8.989 -4.654 1.00 68.19 209 GLY A CA 1
ATOM 1562 C C . GLY A 1 209 ? -2.266 8.142 -3.868 1.00 68.19 209 GLY A C 1
ATOM 1563 O O . GLY A 1 209 ? -2.074 7.767 -2.707 1.00 68.19 209 GLY A O 1
ATOM 1564 N N . GLY A 1 210 ? -3.387 7.824 -4.505 1.00 82.94 210 GLY A N 1
ATOM 1565 C CA . GLY A 1 210 ? -4.353 6.853 -4.002 1.00 82.94 210 GLY A CA 1
ATOM 1566 C C . GLY A 1 210 ? -4.432 5.624 -4.890 1.00 82.94 210 GLY A C 1
ATOM 1567 O O . GLY A 1 210 ? -3.820 5.542 -5.955 1.00 82.94 210 GLY A O 1
ATOM 1568 N N . ARG A 1 211 ? -5.242 4.664 -4.462 1.00 86.31 211 ARG A N 1
ATOM 1569 C CA . ARG A 1 211 ? -5.673 3.559 -5.307 1.00 86.31 211 ARG A CA 1
ATOM 1570 C C . ARG A 1 211 ? -7.180 3.419 -5.266 1.00 86.31 211 ARG A C 1
ATOM 1572 O O . ARG A 1 211 ? -7.814 3.707 -4.251 1.00 86.31 211 ARG A O 1
ATOM 1579 N N . ILE A 1 212 ? -7.734 2.918 -6.356 1.00 90.25 212 ILE A N 1
ATOM 1580 C CA . ILE A 1 212 ? -9.106 2.443 -6.427 1.00 90.25 212 ILE A CA 1
ATOM 1581 C C . ILE A 1 212 ? -9.109 0.924 -6.592 1.00 90.25 212 ILE A C 1
ATOM 1583 O O . ILE A 1 212 ? -8.414 0.377 -7.449 1.00 90.25 212 ILE A O 1
ATOM 1587 N N . LEU A 1 213 ? -9.882 0.240 -5.751 1.00 92.00 213 LEU A N 1
ATOM 1588 C CA . LEU A 1 213 ? -10.169 -1.184 -5.853 1.00 92.00 213 LEU A CA 1
ATOM 1589 C C . LEU A 1 213 ? -11.559 -1.341 -6.448 1.00 92.00 213 LEU A C 1
ATOM 1591 O O . LEU A 1 213 ? -12.531 -0.801 -5.921 1.00 92.00 213 LEU A O 1
ATOM 1595 N N . ILE A 1 214 ? -11.644 -2.092 -7.534 1.00 93.88 214 ILE A N 1
ATOM 1596 C CA . ILE A 1 214 ? -12.848 -2.245 -8.339 1.00 93.88 214 ILE A CA 1
ATOM 1597 C C . ILE A 1 214 ? -13.241 -3.710 -8.289 1.00 93.88 214 ILE A C 1
ATOM 1599 O O . ILE A 1 214 ? -12.529 -4.571 -8.811 1.00 93.88 214 ILE A O 1
ATOM 1603 N N . TYR A 1 215 ? -14.362 -3.980 -7.634 1.00 93.88 215 TYR A N 1
ATOM 1604 C CA . TYR A 1 215 ? -14.906 -5.319 -7.489 1.00 93.88 215 TYR A CA 1
ATOM 1605 C C . TYR A 1 215 ? -15.798 -5.631 -8.686 1.00 93.88 215 TYR A C 1
ATOM 1607 O O . TYR A 1 215 ? -16.676 -4.845 -9.046 1.00 93.88 215 TYR A O 1
ATOM 1615 N N . ASP A 1 216 ? -15.588 -6.794 -9.287 1.00 91.88 216 ASP A N 1
ATOM 1616 C CA . ASP A 1 216 ? -16.450 -7.296 -10.352 1.00 91.88 216 ASP A CA 1
ATOM 1617 C C . ASP A 1 216 ? -17.904 -7.470 -9.884 1.00 91.88 216 ASP A C 1
ATOM 1619 O O . ASP A 1 216 ? -18.214 -7.399 -8.691 1.00 91.88 216 ASP A O 1
ATOM 1623 N N . THR A 1 217 ? -18.810 -7.751 -10.817 1.00 88.06 217 THR A N 1
ATOM 1624 C CA . THR A 1 217 ? -20.221 -8.060 -10.515 1.00 88.06 217 THR A CA 1
ATOM 1625 C C . THR A 1 217 ? -20.413 -9.115 -9.430 1.00 88.06 217 THR A C 1
ATOM 1627 O O . THR A 1 217 ? -21.371 -9.046 -8.660 1.00 88.06 217 THR A O 1
ATOM 1630 N N . THR A 1 218 ? -19.510 -10.095 -9.352 1.00 86.69 218 THR A N 1
ATOM 1631 C CA . THR A 1 218 ? -19.622 -11.216 -8.414 1.00 86.69 218 THR A CA 1
ATOM 1632 C C . THR A 1 218 ? -18.950 -10.962 -7.061 1.00 86.69 218 THR A C 1
ATOM 1634 O O . THR A 1 218 ? -19.158 -11.737 -6.126 1.00 86.69 218 THR A O 1
ATOM 1637 N N . GLY A 1 219 ? -18.142 -9.904 -6.948 1.00 84.62 219 GLY A N 1
ATOM 1638 C CA . GLY A 1 219 ? -17.298 -9.601 -5.791 1.00 84.62 219 GLY A CA 1
ATOM 1639 C C . GLY A 1 219 ? -16.094 -10.537 -5.613 1.00 84.62 219 GLY A C 1
ATOM 1640 O O . GLY A 1 219 ? -15.442 -10.494 -4.569 1.00 84.62 219 GLY A O 1
ATOM 1641 N N . LYS A 1 220 ? -15.802 -11.406 -6.589 1.00 87.00 220 LYS A N 1
ATOM 1642 C CA . LYS A 1 220 ? -14.727 -12.409 -6.528 1.00 87.00 220 LYS A CA 1
ATOM 1643 C C . LYS A 1 220 ? -13.418 -11.924 -7.134 1.00 87.00 220 LYS A C 1
ATOM 1645 O O . LYS A 1 220 ? -12.367 -12.444 -6.769 1.00 87.00 220 LYS A O 1
ATOM 1650 N N . GLN A 1 221 ? -13.469 -10.975 -8.064 1.00 89.94 221 GLN A N 1
ATOM 1651 C CA . GLN A 1 221 ? -12.284 -10.411 -8.700 1.00 89.94 221 GLN A CA 1
ATOM 1652 C C . GLN A 1 221 ? -12.160 -8.934 -8.366 1.00 89.94 221 GLN A C 1
ATOM 1654 O O . GLN A 1 221 ? -13.140 -8.193 -8.369 1.00 89.94 221 GLN A O 1
ATOM 1659 N N . VAL A 1 222 ? -10.925 -8.504 -8.121 1.00 91.50 222 VAL A N 1
ATOM 1660 C CA . VAL A 1 222 ? -10.605 -7.114 -7.811 1.00 91.50 222 VAL A CA 1
ATOM 1661 C C . VAL A 1 222 ? -9.549 -6.623 -8.782 1.00 91.50 222 VAL A C 1
ATOM 1663 O O . VAL A 1 222 ? -8.509 -7.261 -8.937 1.00 91.50 222 VAL A O 1
ATOM 1666 N N . GLN A 1 223 ? -9.817 -5.487 -9.421 1.00 91.31 223 GLN A N 1
ATOM 1667 C CA . GLN A 1 223 ? -8.788 -4.704 -10.100 1.00 91.31 223 GLN A CA 1
ATOM 1668 C C . GLN A 1 223 ? -8.343 -3.578 -9.186 1.00 91.31 223 GLN A C 1
ATOM 1670 O O . GLN A 1 223 ? -9.176 -2.891 -8.602 1.00 91.31 223 GLN A O 1
ATOM 1675 N N . THR A 1 224 ? -7.03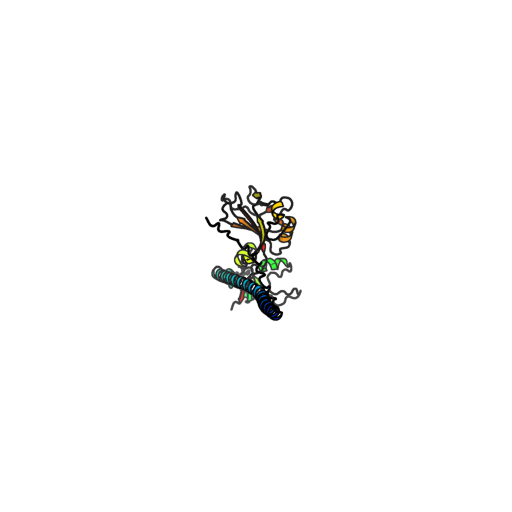7 -3.365 -9.113 1.00 89.38 224 THR A N 1
ATOM 1676 C CA . THR A 1 224 ? -6.453 -2.226 -8.409 1.00 89.38 224 THR A CA 1
ATOM 1677 C C . THR A 1 224 ? -5.879 -1.272 -9.441 1.00 89.38 224 THR A C 1
ATOM 1679 O O . THR A 1 224 ? -5.129 -1.699 -10.320 1.00 89.38 224 THR A O 1
ATOM 1682 N N . ARG A 1 225 ? -6.234 0.009 -9.348 1.00 88.38 225 ARG A N 1
ATOM 1683 C CA . ARG A 1 225 ? -5.684 1.074 -10.192 1.00 88.38 225 ARG A CA 1
ATOM 1684 C C . ARG A 1 225 ? -5.154 2.194 -9.318 1.00 88.38 225 ARG A C 1
ATOM 1686 O O . ARG A 1 225 ? -5.790 2.542 -8.328 1.00 88.38 225 ARG A O 1
ATOM 1693 N N . ASP A 1 226 ? -4.021 2.762 -9.701 1.00 84.50 226 ASP A N 1
ATOM 1694 C CA . ASP A 1 226 ? -3.522 3.978 -9.070 1.00 84.50 226 ASP A CA 1
ATOM 1695 C C . ASP A 1 226 ? -4.360 5.165 -9.556 1.00 84.50 226 ASP A C 1
ATOM 1697 O O . ASP A 1 226 ? -4.707 5.249 -10.736 1.00 84.50 226 ASP A O 1
ATOM 1701 N N . ILE A 1 227 ? -4.686 6.076 -8.646 1.00 86.56 227 ILE A N 1
ATOM 1702 C CA . ILE A 1 227 ? -5.422 7.305 -8.943 1.00 86.56 227 ILE A CA 1
ATOM 1703 C C . ILE A 1 227 ? -4.780 8.486 -8.222 1.00 86.56 227 ILE A C 1
ATOM 1705 O O . ILE A 1 227 ? -4.177 8.344 -7.160 1.00 86.56 227 ILE A O 1
ATOM 1709 N N . THR A 1 228 ? -4.928 9.673 -8.787 1.00 87.06 228 THR A N 1
ATOM 1710 C CA . THR A 1 228 ? -4.446 10.927 -8.199 1.00 87.06 228 THR A CA 1
ATOM 1711 C C . THR A 1 228 ? -5.577 11.948 -8.180 1.00 87.06 228 THR A C 1
ATOM 1713 O O . THR A 1 228 ? -6.671 11.687 -8.684 1.00 87.06 228 THR A O 1
ATOM 1716 N N . GLY A 1 229 ? -5.333 13.146 -7.643 1.00 86.12 229 GLY A N 1
ATOM 1717 C CA . GLY A 1 229 ? -6.308 14.236 -7.743 1.00 86.12 229 GLY A CA 1
ATOM 1718 C C . GLY A 1 229 ? -6.732 14.537 -9.191 1.00 86.12 229 GLY A C 1
ATOM 1719 O O . GLY A 1 229 ? -7.898 14.816 -9.451 1.00 86.12 229 GLY A O 1
ATOM 1720 N N . THR A 1 230 ? -5.837 14.392 -10.174 1.00 88.38 230 THR A N 1
ATOM 1721 C CA . THR A 1 230 ? -6.196 14.600 -11.591 1.00 88.38 230 THR A CA 1
ATOM 1722 C C . THR A 1 230 ? -7.106 13.509 -12.154 1.00 88.38 230 THR A C 1
ATOM 1724 O O . THR A 1 230 ? -7.713 13.716 -13.198 1.00 88.38 230 THR A O 1
ATOM 1727 N N . SER A 1 231 ? -7.205 12.356 -11.487 1.00 90.88 231 SER A N 1
ATOM 1728 C CA . SER A 1 231 ? -8.122 11.283 -11.877 1.00 90.88 231 SER A CA 1
ATOM 1729 C C . SER A 1 231 ? -9.576 11.597 -11.533 1.00 90.88 231 SER A C 1
ATOM 1731 O O . SER A 1 231 ? -10.451 10.962 -12.106 1.00 90.88 231 SER A O 1
ATOM 1733 N N . VAL A 1 232 ? -9.845 12.518 -10.601 1.00 91.25 232 VAL A N 1
ATOM 1734 C CA . VAL A 1 232 ? -11.197 12.815 -10.104 1.00 91.25 232 VAL A CA 1
ATOM 1735 C C . VAL A 1 232 ? -11.730 14.087 -10.756 1.00 91.25 232 VAL A C 1
ATOM 1737 O O . VAL A 1 232 ? -11.180 15.168 -10.548 1.00 91.25 232 VAL A O 1
ATOM 1740 N N . ASP A 1 233 ? -12.834 13.979 -11.488 1.00 91.25 233 ASP A N 1
ATOM 1741 C CA . ASP A 1 233 ? -13.606 15.122 -11.967 1.00 91.25 233 ASP A CA 1
ATOM 1742 C C . ASP A 1 233 ? -14.670 15.497 -10.927 1.00 91.25 233 ASP A C 1
ATOM 1744 O O . ASP A 1 233 ? -15.632 14.772 -10.665 1.00 91.25 233 ASP A O 1
ATOM 1748 N N . THR A 1 234 ? -14.495 16.665 -10.314 1.00 89.06 234 THR A N 1
ATOM 1749 C CA . THR A 1 234 ? -15.376 17.154 -9.248 1.00 89.06 234 THR A CA 1
ATOM 1750 C C . THR A 1 234 ? -16.712 17.690 -9.754 1.00 89.06 234 THR A C 1
ATOM 1752 O O . THR A 1 234 ? -17.628 17.872 -8.951 1.00 89.06 234 THR A O 1
ATOM 1755 N N . SER A 1 235 ? -16.837 17.933 -11.061 1.00 88.44 235 SER A N 1
ATOM 1756 C CA . SER A 1 235 ? -18.057 18.436 -11.691 1.00 88.44 235 SER A CA 1
ATOM 1757 C C . SER A 1 235 ? -19.006 17.313 -12.105 1.00 88.44 235 SER A C 1
ATOM 1759 O O . SER A 1 235 ? -20.221 17.460 -11.968 1.00 88.44 235 SER A O 1
ATOM 1761 N N . THR A 1 236 ? -18.457 16.184 -12.556 1.00 87.62 236 THR A N 1
ATOM 1762 C CA . THR A 1 236 ? -19.220 15.029 -13.053 1.00 87.62 236 THR A CA 1
ATOM 1763 C C . THR A 1 236 ? -19.254 13.858 -12.070 1.00 87.62 236 THR A C 1
ATOM 1765 O O . THR A 1 236 ? -20.148 13.020 -12.163 1.00 87.62 236 THR A O 1
ATOM 1768 N N . GLY A 1 237 ? -18.323 13.794 -11.111 1.00 87.81 237 GLY A N 1
ATOM 1769 C CA . GLY A 1 237 ? -18.150 12.625 -10.242 1.00 87.81 237 GLY A CA 1
ATOM 1770 C C . GLY A 1 237 ? -17.471 11.452 -10.946 1.00 87.81 237 GLY A C 1
ATOM 1771 O O . GLY A 1 237 ? -17.564 10.315 -10.488 1.00 87.81 237 GLY A O 1
ATOM 1772 N N . GLU A 1 238 ? -16.806 11.702 -12.071 1.00 92.50 238 GLU A N 1
ATOM 1773 C CA . GLU A 1 238 ? -16.064 10.686 -12.805 1.00 92.50 238 GLU A CA 1
ATOM 1774 C C . GLU A 1 238 ? -14.662 10.472 -12.221 1.00 92.50 238 GLU A C 1
ATOM 1776 O O . GLU A 1 238 ? -13.966 11.410 -11.833 1.00 92.50 238 GLU A O 1
ATOM 1781 N N . ILE A 1 239 ? -14.236 9.211 -12.176 1.00 92.62 239 ILE A N 1
ATOM 1782 C CA . ILE A 1 239 ? -12.889 8.781 -11.814 1.00 92.62 239 ILE A CA 1
ATOM 1783 C C . ILE A 1 239 ? -12.272 8.084 -13.026 1.00 92.62 239 ILE A C 1
ATOM 1785 O O . ILE A 1 239 ? -12.722 7.008 -13.430 1.00 92.62 239 ILE A O 1
ATOM 1789 N N . SER A 1 240 ? -11.219 8.677 -13.585 1.00 93.69 240 SER A N 1
ATOM 1790 C CA . SER A 1 240 ? -10.445 8.091 -14.679 1.00 93.69 240 SER A CA 1
ATOM 1791 C C . SER A 1 240 ? -9.449 7.048 -14.166 1.00 93.69 240 SER A C 1
ATOM 1793 O O . SER A 1 240 ? -8.669 7.302 -13.247 1.00 93.69 240 SER A O 1
ATOM 1795 N N . LEU A 1 241 ? -9.447 5.876 -14.802 1.00 91.25 241 LEU A N 1
ATOM 1796 C CA . LEU A 1 241 ? -8.581 4.733 -14.490 1.00 91.25 241 LEU A CA 1
ATOM 1797 C C . LEU A 1 241 ? -7.282 4.717 -15.310 1.00 91.25 241 LEU A C 1
ATOM 1799 O O . LEU A 1 241 ? -6.443 3.830 -15.126 1.00 91.25 241 LEU A O 1
ATOM 1803 N N . GLY A 1 242 ? -7.144 5.629 -16.277 1.00 86.25 242 GLY A N 1
ATOM 1804 C CA . GLY A 1 242 ? -6.021 5.720 -17.218 1.00 86.25 242 GLY A CA 1
ATOM 1805 C C . GLY A 1 242 ? -5.947 4.603 -18.271 1.00 86.25 242 GLY A C 1
ATOM 1806 O O . GLY A 1 242 ? -5.425 4.823 -19.360 1.00 86.25 242 GLY A O 1
ATOM 1807 N N . SER A 1 243 ? -6.473 3.409 -17.987 1.00 89.00 243 SER A N 1
ATOM 1808 C CA . SER A 1 243 ? -6.587 2.307 -18.948 1.00 89.00 243 SER A CA 1
ATOM 1809 C C . SER A 1 243 ? -7.840 1.477 -18.696 1.00 89.00 243 SER A C 1
ATOM 1811 O O . SER A 1 243 ? -8.264 1.306 -17.550 1.00 89.00 243 SER A O 1
ATOM 1813 N N . ALA A 1 244 ? -8.398 0.931 -19.777 1.00 91.69 244 ALA A N 1
ATOM 1814 C CA . ALA A 1 244 ? -9.621 0.144 -19.729 1.00 91.69 244 ALA A CA 1
ATOM 1815 C C . ALA A 1 244 ? -9.496 -1.080 -18.807 1.00 91.69 244 ALA A C 1
ATOM 1817 O O . ALA A 1 244 ? -8.451 -1.744 -18.741 1.00 91.69 244 ALA A O 1
ATOM 1818 N N . LEU A 1 245 ? -10.579 -1.397 -18.097 1.00 91.75 245 LEU A N 1
ATOM 1819 C CA . LEU A 1 245 ? -10.733 -2.661 -17.384 1.00 91.75 245 LEU A CA 1
ATOM 1820 C C . LEU A 1 245 ? -10.746 -3.849 -18.365 1.00 91.75 245 LEU A C 1
ATOM 1822 O O . LEU A 1 245 ? -11.097 -3.683 -19.538 1.00 91.75 245 LEU A O 1
ATOM 1826 N N . PRO A 1 246 ? -10.369 -5.058 -17.904 1.00 90.50 246 PRO A N 1
ATOM 1827 C CA . PRO A 1 246 ? -10.378 -6.253 -18.739 1.00 90.50 246 PRO A CA 1
ATOM 1828 C C . PRO A 1 246 ? -11.730 -6.488 -19.425 1.00 90.50 246 PRO A C 1
ATOM 1830 O O . PRO A 1 246 ? -12.783 -6.403 -18.798 1.00 90.50 246 PRO A O 1
ATOM 1833 N N . ASN A 1 247 ? -11.690 -6.830 -20.715 1.00 86.94 247 ASN A N 1
ATOM 1834 C CA . ASN A 1 247 ? -12.877 -7.172 -21.496 1.00 86.94 247 ASN A CA 1
ATOM 1835 C C . ASN A 1 247 ? -13.257 -8.643 -21.277 1.00 86.94 247 ASN A C 1
ATOM 1837 O O . ASN A 1 247 ? -12.948 -9.496 -22.107 1.00 86.94 247 ASN A O 1
ATOM 1841 N N . ASN A 1 248 ? -13.834 -8.944 -20.117 1.00 84.81 248 ASN A N 1
ATOM 1842 C CA . ASN A 1 248 ? -14.208 -10.300 -19.711 1.00 84.81 248 ASN A CA 1
ATOM 1843 C C . ASN A 1 248 ? -15.655 -10.394 -19.195 1.00 84.81 248 ASN A C 1
ATOM 1845 O O . ASN A 1 248 ? -15.956 -11.314 -18.440 1.00 84.81 248 ASN A O 1
ATOM 1849 N N . ASP A 1 249 ? -16.506 -9.426 -19.547 1.00 84.88 249 ASP A N 1
ATOM 1850 C CA . ASP A 1 249 ? -17.916 -9.255 -19.142 1.00 84.88 249 ASP A CA 1
ATOM 1851 C C . ASP A 1 249 ? -18.157 -9.093 -17.622 1.00 84.88 249 ASP A C 1
ATOM 1853 O O . ASP A 1 249 ? -19.201 -8.612 -17.184 1.00 84.88 249 ASP A O 1
ATOM 1857 N N . LEU A 1 250 ? -17.168 -9.410 -16.781 1.00 86.62 250 LEU A N 1
ATOM 1858 C CA . LEU A 1 250 ? -17.249 -9.315 -15.321 1.00 86.62 250 LEU A CA 1
ATOM 1859 C C . LEU A 1 250 ? -17.255 -7.867 -14.812 1.00 86.62 250 LEU A C 1
ATOM 1861 O O . LEU A 1 250 ? -17.734 -7.623 -13.703 1.00 86.62 250 LEU A O 1
ATOM 1865 N N . TYR A 1 251 ? -16.740 -6.931 -15.614 1.00 87.00 251 TYR A N 1
ATOM 1866 C CA . TYR A 1 251 ? -16.654 -5.497 -15.309 1.00 87.00 251 TYR A CA 1
ATOM 1867 C C . TYR A 1 251 ? -17.655 -4.638 -16.094 1.00 87.00 251 TYR A C 1
ATOM 1869 O O . TYR A 1 251 ? -17.564 -3.413 -16.049 1.00 87.00 251 TYR A O 1
ATOM 1877 N N . ASP A 1 252 ? -18.620 -5.248 -16.791 1.00 83.62 252 ASP A N 1
ATOM 1878 C CA . ASP A 1 252 ? -19.709 -4.505 -17.448 1.00 83.62 252 ASP A CA 1
ATOM 1879 C C . ASP A 1 252 ? -20.672 -3.870 -16.436 1.00 83.62 252 ASP A C 1
ATOM 1881 O O . ASP A 1 252 ? -21.349 -2.887 -16.724 1.00 83.62 252 ASP A O 1
ATOM 1885 N N . SER A 1 253 ? -20.700 -4.408 -15.219 1.00 85.38 253 SER A N 1
ATOM 1886 C CA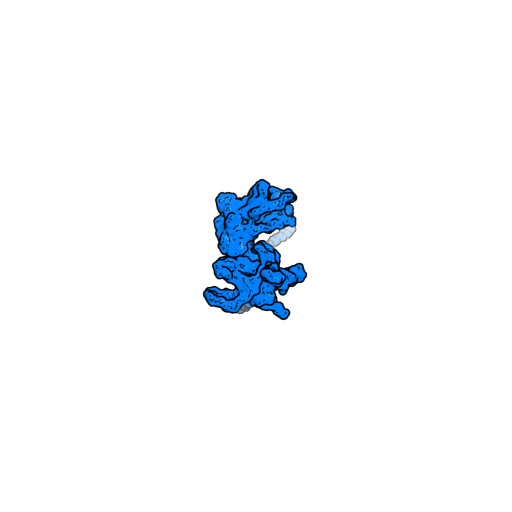 . SER A 1 253 ? -21.219 -3.716 -14.045 1.00 85.38 253 SER A CA 1
ATOM 1887 C C . SER A 1 253 ? -20.280 -3.949 -12.867 1.00 85.38 253 SER A C 1
ATOM 1889 O O . SER A 1 253 ? -19.571 -4.951 -12.793 1.00 85.38 253 SER A O 1
ATOM 1891 N N . ILE A 1 254 ? -20.220 -2.982 -11.960 1.00 90.38 254 ILE A N 1
ATOM 1892 C CA . ILE A 1 254 ? -19.294 -2.995 -10.830 1.00 90.38 254 ILE A CA 1
ATOM 1893 C C . ILE A 1 254 ? -20.129 -3.118 -9.566 1.00 90.38 254 ILE A C 1
ATOM 1895 O O . ILE A 1 254 ? -21.028 -2.312 -9.333 1.00 90.38 254 ILE A O 1
ATOM 1899 N N . SER A 1 255 ? -19.836 -4.124 -8.745 1.00 90.88 255 SER A N 1
ATOM 1900 C CA . SER A 1 255 ? -20.571 -4.321 -7.491 1.00 90.88 255 SER A CA 1
ATOM 1901 C C . SER A 1 255 ? -20.158 -3.312 -6.427 1.00 90.88 255 SER A C 1
ATOM 1903 O O . SER A 1 255 ? -20.973 -2.928 -5.591 1.00 90.88 255 SER A O 1
ATOM 1905 N N . LYS A 1 256 ? -18.883 -2.909 -6.433 1.00 90.81 256 LYS A N 1
ATOM 1906 C CA . LYS A 1 256 ? -18.311 -2.028 -5.424 1.00 90.81 256 LYS A CA 1
ATOM 1907 C C . LYS A 1 256 ? -17.016 -1.382 -5.889 1.00 90.81 256 LYS A C 1
ATOM 1909 O O . LYS A 1 256 ? -16.194 -2.023 -6.544 1.00 90.81 256 LYS A O 1
ATOM 1914 N N . VAL A 1 257 ? -16.795 -0.153 -5.448 1.00 91.94 257 VAL A N 1
ATOM 1915 C CA . VAL A 1 257 ? -15.500 0.519 -5.506 1.00 91.94 257 VAL A CA 1
ATOM 1916 C C . VAL A 1 257 ? -15.035 0.928 -4.116 1.00 91.94 257 VAL A C 1
ATOM 1918 O O . VAL A 1 257 ? -15.840 1.253 -3.242 1.00 91.94 257 VAL A O 1
ATOM 1921 N N . ARG A 1 258 ? -13.720 0.910 -3.913 1.00 90.38 258 ARG A N 1
ATOM 1922 C CA . ARG A 1 258 ? -13.060 1.475 -2.733 1.00 90.38 258 ARG A CA 1
ATOM 1923 C C . ARG A 1 258 ? -11.955 2.398 -3.178 1.00 90.38 258 ARG A C 1
ATOM 1925 O O . ARG A 1 258 ? -11.111 1.974 -3.954 1.00 90.38 258 ARG A O 1
ATOM 1932 N N . VAL A 1 259 ? -11.946 3.618 -2.673 1.00 89.19 259 VAL A N 1
ATOM 1933 C CA . VAL A 1 259 ? -10.846 4.558 -2.859 1.00 89.19 259 VAL A CA 1
ATOM 1934 C C . VAL A 1 259 ? -10.071 4.633 -1.562 1.00 89.19 259 VAL A C 1
ATOM 1936 O O . VAL A 1 259 ? -10.652 4.858 -0.504 1.00 89.19 259 VAL A O 1
ATOM 1939 N N . GLU A 1 260 ? -8.765 4.441 -1.643 1.00 87.81 260 GLU A N 1
ATOM 1940 C CA . GLU A 1 260 ? -7.868 4.416 -0.497 1.00 87.81 260 GLU A CA 1
ATOM 1941 C C . GLU A 1 260 ? -6.664 5.315 -0.768 1.00 87.81 260 GLU A C 1
ATOM 1943 O O . GLU A 1 260 ? -6.187 5.402 -1.900 1.00 87.81 260 GLU A O 1
ATOM 1948 N N . VAL A 1 261 ? -6.144 5.958 0.273 1.00 85.56 261 VAL A N 1
ATOM 1949 C CA . VAL A 1 261 ? -4.882 6.702 0.214 1.00 85.56 261 VAL A CA 1
ATOM 1950 C C . VAL A 1 261 ? -3.806 5.947 0.970 1.00 85.56 261 VAL A C 1
ATOM 1952 O O . VAL A 1 261 ? -4.072 5.336 2.012 1.00 85.56 261 VAL A O 1
ATOM 1955 N N . LEU A 1 262 ? -2.582 5.983 0.449 1.00 78.81 262 LEU A N 1
ATOM 1956 C CA . LEU A 1 262 ? -1.462 5.352 1.126 1.00 78.81 262 LEU A CA 1
ATOM 1957 C C . LEU A 1 262 ? -1.049 6.199 2.335 1.00 78.81 262 LEU A C 1
ATOM 1959 O O . LEU A 1 262 ? -0.604 7.340 2.211 1.00 78.81 262 LEU A O 1
ATOM 1963 N N . ASN A 1 263 ? -1.142 5.590 3.510 1.00 76.94 263 ASN A N 1
ATOM 1964 C CA . ASN A 1 263 ? -0.497 6.030 4.731 1.00 76.94 263 ASN A CA 1
ATOM 1965 C C . ASN A 1 263 ? 0.694 5.101 4.983 1.00 76.94 263 ASN A C 1
ATOM 1967 O O . ASN A 1 263 ? 0.518 3.942 5.357 1.00 76.94 263 ASN A O 1
ATOM 1971 N N . MET A 1 264 ? 1.916 5.586 4.757 1.00 71.06 264 MET A N 1
ATOM 1972 C CA . MET A 1 264 ? 3.137 4.785 4.889 1.00 71.06 264 MET A CA 1
ATOM 1973 C C . MET A 1 264 ? 3.424 4.418 6.355 1.00 71.06 264 MET A C 1
ATOM 1975 O O . MET A 1 264 ? 4.320 4.964 6.990 1.00 71.06 264 MET A O 1
ATOM 1979 N N . GLN A 1 265 ? 2.666 3.468 6.899 1.00 71.69 265 GLN A N 1
ATOM 1980 C CA . GLN A 1 265 ? 2.866 2.941 8.246 1.00 71.69 265 GLN A CA 1
ATOM 1981 C C . GLN A 1 265 ? 3.923 1.843 8.256 1.00 71.69 265 GLN A C 1
ATOM 1983 O O . GLN A 1 265 ? 4.747 1.772 9.166 1.00 71.69 265 GLN A O 1
ATOM 1988 N N . TYR A 1 266 ? 3.904 1.001 7.222 1.00 71.31 266 TYR A N 1
ATOM 1989 C CA . TYR A 1 266 ? 4.834 -0.104 7.075 1.00 71.31 266 TYR A CA 1
ATOM 1990 C C . TYR A 1 266 ? 5.406 -0.119 5.663 1.00 71.31 266 TYR A C 1
ATOM 1992 O O . TYR A 1 266 ? 4.678 -0.257 4.677 1.00 71.31 266 TYR A O 1
ATOM 2000 N N . SER A 1 267 ? 6.724 0.014 5.597 1.00 78.94 267 SER A N 1
ATOM 2001 C CA . SER A 1 267 ? 7.546 -0.245 4.423 1.00 78.94 267 SER A CA 1
ATOM 2002 C C . SER A 1 267 ? 8.866 -0.847 4.891 1.00 78.94 267 SER A C 1
ATOM 2004 O O . SER A 1 267 ? 9.237 -0.708 6.061 1.00 78.94 267 SER A O 1
ATOM 2006 N N . TYR A 1 268 ? 9.557 -1.556 4.007 1.00 77.00 268 TYR A N 1
ATOM 2007 C CA . TYR A 1 268 ? 10.909 -2.025 4.284 1.00 77.00 268 TYR A CA 1
ATOM 2008 C C . TYR A 1 268 ? 11.878 -1.473 3.249 1.00 77.00 268 TYR A C 1
ATOM 2010 O O . TYR A 1 268 ? 11.529 -1.244 2.095 1.00 77.00 268 TYR A O 1
ATOM 2018 N N . LEU A 1 269 ? 13.116 -1.294 3.691 1.00 83.12 269 LEU A N 1
ATOM 2019 C CA . LEU A 1 269 ? 14.258 -0.966 2.854 1.00 83.12 269 LEU A CA 1
ATOM 2020 C C . LEU A 1 269 ? 15.344 -2.007 3.113 1.00 83.12 269 LEU A C 1
ATOM 2022 O O . LEU A 1 269 ? 15.515 -2.472 4.244 1.00 83.12 269 LEU A O 1
ATOM 2026 N N . LEU A 1 270 ? 16.086 -2.373 2.075 1.00 83.56 270 LEU A N 1
ATOM 2027 C CA . LEU A 1 270 ? 17.163 -3.351 2.166 1.00 83.56 270 LEU A CA 1
ATOM 2028 C C . LEU A 1 270 ? 18.505 -2.631 2.061 1.00 83.56 270 LEU A C 1
ATOM 2030 O O . LEU A 1 270 ? 18.793 -1.983 1.063 1.00 83.56 270 LEU A O 1
ATOM 2034 N N . THR A 1 271 ? 19.363 -2.764 3.071 1.00 83.31 271 THR A N 1
ATOM 2035 C CA . THR A 1 271 ? 20.753 -2.298 2.965 1.00 83.31 271 THR A CA 1
ATOM 2036 C C . THR A 1 271 ? 21.634 -3.460 2.547 1.00 83.31 271 THR A C 1
ATOM 2038 O O . THR A 1 271 ? 21.747 -4.449 3.270 1.00 83.31 271 THR A O 1
ATOM 2041 N N . VAL A 1 272 ? 22.292 -3.332 1.400 1.00 77.88 272 VAL A N 1
ATOM 2042 C CA . VAL A 1 272 ? 23.178 -4.364 0.868 1.00 77.88 272 VAL A CA 1
ATOM 2043 C C . VAL A 1 272 ? 24.623 -3.915 1.011 1.00 77.88 272 VAL A C 1
ATOM 2045 O O . VAL A 1 272 ? 25.032 -2.837 0.571 1.00 77.88 272 VAL A O 1
ATOM 2048 N N . ARG A 1 273 ? 25.426 -4.781 1.629 1.00 72.50 273 ARG A N 1
ATOM 2049 C CA . ARG A 1 273 ? 26.882 -4.673 1.645 1.00 72.50 273 ARG A CA 1
ATOM 2050 C C . ARG A 1 273 ? 27.443 -5.851 0.870 1.00 72.50 273 ARG A C 1
ATOM 2052 O O . ARG A 1 273 ? 27.376 -6.981 1.340 1.00 72.50 273 ARG A O 1
ATOM 2059 N N . ARG A 1 274 ? 28.045 -5.579 -0.283 1.00 62.47 274 ARG A N 1
ATOM 2060 C CA . ARG A 1 274 ? 28.771 -6.601 -1.036 1.00 62.47 274 ARG A CA 1
ATOM 2061 C C . ARG A 1 274 ? 30.177 -6.754 -0.443 1.00 62.47 274 ARG A C 1
ATOM 2063 O O . ARG A 1 274 ? 30.924 -5.773 -0.391 1.00 62.47 274 ARG A O 1
ATOM 2070 N N . SER A 1 275 ? 30.501 -7.947 0.063 1.00 57.06 275 SER A N 1
ATOM 2071 C CA . SER A 1 275 ? 31.853 -8.326 0.514 1.00 57.06 275 SER A CA 1
ATOM 2072 C C . SER A 1 275 ? 32.804 -8.432 -0.669 1.00 57.06 275 SER A C 1
ATOM 2074 O O . SER A 1 275 ? 32.430 -9.143 -1.627 1.00 57.06 275 SER A O 1
#

Nearest PDB structures (foldseek):
  2c26-assembly1_A  TM=3.495E-01  e=2.942E-01  Acetivibrio thermocellus
  2xzl-assembly1_A  TM=3.798E-01  e=5.753E+00  Saccharomyces cerevisiae
  6jja-assembly1_A  TM=1.549E-01  e=1.384E+00  Extra small virus
  7sqc-assembly1_1A  TM=2.539E-01  e=5.083E+00  Chlamydomonas reinhardtii
  7sqc-assembly1_1D  TM=2.792E-01  e=5.753E+00  Chlamydomonas reinhardtii

Solvent-accessible surface area (backbone atoms only — not comparable to full-atom values): 15796 Å² total; per-residue (Å²): 139,84,88,83,82,82,80,83,80,82,73,77,82,73,78,79,72,72,78,80,76,76,80,51,72,64,60,51,51,50,50,51,51,55,50,50,55,52,50,56,50,49,67,53,51,52,59,52,51,51,54,52,51,53,50,52,51,53,52,51,54,53,49,51,50,50,52,48,48,53,51,45,44,72,74,40,40,54,30,67,77,75,40,28,67,73,49,57,36,100,83,75,43,62,50,57,81,81,76,50,60,48,35,35,37,28,37,57,58,38,62,53,34,54,72,70,70,75,88,52,34,59,38,42,79,77,86,82,60,96,65,85,60,89,66,35,42,37,31,33,42,68,43,88,45,68,68,63,19,44,72,66,42,43,50,81,86,17,47,44,67,55,40,67,49,59,50,76,43,66,48,97,75,40,28,37,37,30,41,53,64,63,60,40,52,34,97,74,26,93,62,65,49,61,39,54,59,53,52,22,46,57,24,54,69,34,89,62,29,24,36,36,40,40,24,20,59,81,66,82,48,74,48,78,37,68,34,39,22,89,26,45,41,64,89,75,30,34,36,45,48,90,51,55,57,75,93,71,74,44,64,78,46,55,56,32,37,36,36,29,37,59,44,91,76,47,70,72,70,47,78,49,71,66,130

Radius of gyration: 33.55 Å; Cα contacts (8 Å, |Δi|>4): 405; chains: 1; bounding box: 116×47×93 Å

Mean predicted aligned error: 12.92 Å

Sequence (275 aa):
MKTVHLKTRITPAGLLVVPRTGVTLMEVLMSVMIMSIGVVSLASLFPISILRGVQATKLTNATVLRYNAEALIDAIPQALVFDPDGTLNANGHIAHQRRNRKYVVDPLGSFYATLDGTGLEGSFGNDGSSTPVTRIPRYHAGLTTQSAAMNYFSQQDSWTLLFEGVPSGINAARDTITIDASDIKSGTNPTGILTLTELQTTLADSITGGRILIYDTTGKQVQTRDITGTSVDTSTGEISLGSALPNNDLYDSISKVRVEVLNMQYSYLLTVRRS